Protein AF-A0A830D9C3-F1 (afdb_monomer_lite)

Sequence (233 aa):
MGPVLSQPINLYIIWYGKWETKNQPIIRDFITSLSSPTSSSKHPSVRDWWHTVTLYTDQTNSRITDTINLSNEFNDPTYSQGKSLTRLSMQHVIKNAVTPPNRGALPLDYTNGLYLVLTSRDVMVQDFCGGSVCGFHYFTFPSIVGATVPYAWVGDSGTQCPACARVPVRVGQEPGPQAAAGLRVRPAKRGRGDRRDDQRDRARAGGGGQRPAGERVVRRRGPHGACRNRRSV

Secondary structure (DSSP, 8-state):
------SPEEEEEEEES---TTHHHHHHHHHHHTT--GGGSPSS-HHHHHHHHTT-B-TT-PBPPS-EEEEEEEEETT-TT-SEE-HHHHHHHHHHHHSTTSTTPPP--TTTEEEEEEE-TT-EETTTTSSS--EEEEE--HHHHSS--EEEEEE-HHHH-GGG-PPS--TT-------------PPPP------------------------------------PPPP----

InterPro domains:
  IPR006766 Protein EXORDIUM-like [PF04674] (1-172)
  IPR006766 Protein EXORDIUM-like [PTHR31279] (1-178)

Foldseek 3Di:
DDAALQDAAAEEEEEAADDDPVVVVVVVVLQVQLQDDPVPDDPPGNVVVNVVQQCDGDPVRRGHDSHYHHHFYHYHNVRPLDQEEEPVVVLVSLLQQQDPPPVRRDPPDQPRYEYEYEYDQSHHYPCCQVPLDQKDKDWHDCVRNVHTHIYIYGYDCPPPHPSNPDDDDDPDDDPDDDDPPPPPPPPDDDDDDDDDDDDDDDDDDDDDDDDDDDDDDDDDDDDDDDDDDDDDD

Radius of gyration: 30.28 Å; chains: 1; bounding box: 62×92×53 Å

Organism: NCBI:txid374723

Structure (mmCIF, N/CA/C/O backbone):
data_AF-A0A830D9C3-F1
#
_entry.id   AF-A0A830D9C3-F1
#
loop_
_atom_site.group_PDB
_atom_site.id
_atom_site.type_symbol
_atom_site.label_atom_id
_atom_site.label_alt_id
_atom_site.label_comp_id
_atom_site.label_asym_id
_atom_site.label_entity_id
_atom_site.label_seq_id
_atom_site.pdbx_PDB_ins_code
_atom_site.Cartn_x
_atom_site.Cartn_y
_atom_site.Cartn_z
_atom_site.occupancy
_atom_site.B_iso_or_equiv
_atom_site.auth_seq_id
_atom_site.auth_comp_id
_atom_site.auth_asym_id
_atom_site.auth_atom_id
_atom_site.pdbx_PDB_model_num
ATOM 1 N N . MET A 1 1 ? 7.399 13.036 -17.029 1.00 66.81 1 MET A N 1
ATOM 2 C CA . MET A 1 1 ? 7.140 11.630 -16.659 1.00 66.81 1 MET A CA 1
ATOM 3 C C . MET A 1 1 ? 7.923 11.360 -15.388 1.00 66.81 1 MET A C 1
ATOM 5 O O . MET A 1 1 ? 9.071 11.778 -15.331 1.00 66.81 1 MET A O 1
ATOM 9 N N . GLY A 1 2 ? 7.290 10.802 -14.356 1.00 81.31 2 GLY A N 1
ATOM 10 C CA . GLY A 1 2 ? 7.955 10.505 -13.082 1.00 81.31 2 GLY A CA 1
ATOM 11 C C . GLY A 1 2 ? 8.725 9.178 -13.115 1.00 81.31 2 GLY A C 1
ATOM 12 O O . GLY A 1 2 ? 8.625 8.459 -14.112 1.00 81.31 2 GLY A O 1
ATOM 13 N N . PRO A 1 3 ? 9.476 8.857 -12.048 1.00 87.31 3 PRO A N 1
ATOM 14 C CA . PRO A 1 3 ? 10.114 7.553 -11.891 1.00 87.31 3 PRO A CA 1
ATOM 15 C C . PRO A 1 3 ? 9.071 6.428 -11.835 1.00 87.31 3 PRO A C 1
ATOM 17 O O . PRO A 1 3 ? 7.952 6.630 -11.353 1.00 87.31 3 PRO A O 1
ATOM 20 N N . VAL A 1 4 ? 9.454 5.243 -12.310 1.00 90.88 4 VAL A N 1
ATOM 21 C CA . VAL A 1 4 ? 8.641 4.018 -12.238 1.00 90.88 4 VAL A CA 1
ATOM 22 C C . VAL A 1 4 ? 9.212 3.031 -11.218 1.00 90.88 4 VAL A C 1
ATOM 24 O O . VAL A 1 4 ? 10.374 3.128 -10.828 1.00 90.88 4 VAL A O 1
ATOM 27 N N . LEU A 1 5 ? 8.401 2.060 -10.791 1.00 91.62 5 LEU A N 1
ATOM 28 C CA . LEU A 1 5 ? 8.835 0.976 -9.905 1.00 91.62 5 LEU A CA 1
ATOM 29 C C . LEU A 1 5 ? 9.655 -0.053 -10.703 1.00 91.62 5 LEU A C 1
ATOM 31 O O . LEU A 1 5 ? 9.110 -1.034 -11.204 1.00 91.62 5 LEU A O 1
ATOM 35 N N . SER A 1 6 ? 10.946 0.219 -10.891 1.00 93.62 6 SER A N 1
ATOM 36 C CA . SER A 1 6 ? 11.843 -0.589 -11.732 1.00 93.62 6 SER A CA 1
ATOM 37 C C . SER A 1 6 ? 12.580 -1.705 -10.993 1.00 93.62 6 SER A C 1
ATOM 39 O O . SER A 1 6 ? 13.053 -2.651 -11.620 1.00 93.62 6 SER A O 1
ATOM 41 N N . GLN A 1 7 ? 12.660 -1.620 -9.667 1.00 94.00 7 GLN A N 1
ATOM 42 C CA . GLN A 1 7 ? 13.241 -2.654 -8.811 1.00 94.00 7 GLN A CA 1
ATOM 43 C C . GLN A 1 7 ? 12.172 -3.660 -8.367 1.00 94.00 7 GLN A C 1
ATOM 45 O O . GLN A 1 7 ? 11.000 -3.282 -8.322 1.00 94.00 7 GLN A O 1
ATOM 50 N N . PRO A 1 8 ? 12.544 -4.913 -8.029 1.00 95.69 8 PRO A N 1
ATOM 51 C CA . PRO A 1 8 ? 11.615 -5.881 -7.448 1.00 95.69 8 PRO A CA 1
ATOM 52 C C . PRO A 1 8 ? 10.843 -5.278 -6.271 1.00 95.69 8 PRO A C 1
ATOM 54 O O . PRO A 1 8 ? 11.449 -4.709 -5.365 1.00 95.69 8 PRO A O 1
ATOM 57 N N . ILE A 1 9 ? 9.515 -5.393 -6.289 1.00 95.94 9 ILE A N 1
ATOM 58 C CA . ILE A 1 9 ? 8.635 -4.744 -5.311 1.00 95.94 9 ILE A CA 1
ATOM 59 C C . ILE A 1 9 ? 8.336 -5.706 -4.160 1.00 95.94 9 ILE A C 1
ATOM 61 O O . ILE A 1 9 ? 7.889 -6.828 -4.391 1.00 95.94 9 ILE A O 1
ATOM 65 N N . ASN A 1 10 ? 8.485 -5.230 -2.925 1.00 97.56 10 ASN A N 1
ATOM 66 C CA . ASN A 1 10 ? 7.926 -5.862 -1.731 1.00 97.56 10 ASN A CA 1
ATOM 67 C C . ASN A 1 10 ? 6.559 -5.233 -1.443 1.00 97.56 10 ASN A C 1
ATOM 69 O O . ASN A 1 10 ? 6.465 -4.084 -1.007 1.00 97.56 10 ASN A O 1
ATOM 73 N N . LEU A 1 11 ? 5.484 -5.962 -1.730 1.00 98.06 11 LEU A N 1
ATOM 74 C CA . LEU A 1 11 ? 4.121 -5.487 -1.540 1.00 98.06 11 LEU A CA 1
ATOM 75 C C . LEU A 1 11 ? 3.624 -5.873 -0.147 1.00 98.06 11 LEU A C 1
ATOM 77 O O . LEU A 1 11 ? 3.529 -7.055 0.186 1.00 98.06 11 LEU A O 1
ATOM 81 N N . TYR A 1 12 ? 3.251 -4.867 0.640 1.00 98.44 12 TYR A N 1
ATOM 82 C CA . TYR A 1 12 ? 2.685 -5.031 1.975 1.00 98.44 12 TYR A CA 1
ATOM 83 C C . TYR A 1 12 ? 1.198 -4.681 1.970 1.00 98.44 12 TYR A C 1
ATOM 85 O O . TYR A 1 12 ? 0.820 -3.581 1.562 1.00 98.44 12 TYR A O 1
ATOM 93 N N . ILE A 1 13 ? 0.342 -5.591 2.437 1.00 98.38 13 ILE A N 1
ATOM 94 C CA . ILE A 1 13 ? -1.111 -5.359 2.461 1.00 98.38 13 ILE A CA 1
ATOM 95 C C . ILE A 1 13 ? -1.550 -4.844 3.831 1.00 98.38 13 ILE A C 1
ATOM 97 O O . ILE A 1 13 ? -1.177 -5.392 4.866 1.00 98.38 13 ILE A O 1
ATOM 101 N N . ILE A 1 14 ? -2.401 -3.823 3.840 1.00 98.44 14 ILE A N 1
ATOM 102 C CA . ILE A 1 14 ? -3.066 -3.309 5.036 1.00 98.44 14 ILE A CA 1
ATOM 103 C C . ILE A 1 14 ? -4.574 -3.531 4.888 1.00 98.44 14 ILE A C 1
ATOM 105 O O . ILE A 1 14 ? -5.246 -2.841 4.120 1.00 98.44 14 ILE A O 1
ATOM 109 N N . TRP A 1 15 ? -5.113 -4.485 5.645 1.00 97.94 15 TRP A N 1
ATOM 110 C CA . TRP A 1 15 ? -6.541 -4.790 5.717 1.00 97.94 15 TRP A CA 1
ATOM 111 C C . TRP A 1 15 ? -7.225 -3.865 6.720 1.00 97.94 15 TRP A C 1
ATOM 113 O O . TRP A 1 15 ? -7.168 -4.094 7.929 1.00 97.94 15 TRP A O 1
ATOM 123 N N . TYR A 1 16 ? -7.880 -2.815 6.226 1.00 98.00 16 TYR A N 1
ATOM 124 C CA . TYR A 1 16 ? -8.525 -1.816 7.071 1.00 98.00 16 TYR A CA 1
ATOM 125 C C . TYR A 1 16 ? -10.021 -2.104 7.278 1.00 98.00 16 TYR A C 1
ATOM 127 O O . TYR A 1 16 ? -10.831 -2.072 6.342 1.00 98.00 16 TYR A O 1
ATOM 135 N N . GLY A 1 17 ? -10.393 -2.363 8.529 1.00 97.06 17 GLY A N 1
ATOM 136 C CA . GLY A 1 17 ? -11.736 -2.725 8.969 1.00 97.06 17 GLY A CA 1
ATOM 137 C C . GLY A 1 17 ? -12.029 -4.228 8.915 1.00 97.06 17 GLY A C 1
ATOM 138 O O . GLY A 1 17 ? -11.127 -5.067 8.886 1.00 97.06 17 GLY A O 1
ATOM 139 N N . LYS A 1 18 ? -13.315 -4.590 8.952 1.00 95.12 18 LYS A N 1
ATOM 140 C CA . LYS A 1 18 ? -13.764 -5.984 9.088 1.00 95.12 18 LYS A CA 1
ATOM 141 C C . LYS A 1 18 ? -13.843 -6.683 7.733 1.00 95.12 18 LYS A C 1
ATOM 143 O O . LYS A 1 18 ? -14.866 -6.648 7.051 1.00 95.12 18 LYS A O 1
ATOM 148 N N . TRP A 1 19 ? -12.753 -7.345 7.363 1.00 93.50 19 TRP A N 1
ATOM 149 C CA . TRP A 1 19 ? -12.681 -8.169 6.161 1.00 93.50 19 TRP A CA 1
ATOM 150 C C . TRP A 1 19 ? -13.271 -9.563 6.371 1.00 93.50 19 TRP A C 1
ATOM 152 O O . TRP A 1 19 ? -13.041 -10.211 7.390 1.00 93.50 19 TRP A O 1
ATOM 162 N N . GLU A 1 20 ? -14.009 -10.050 5.372 1.00 89.81 20 GLU A N 1
ATOM 163 C CA . GLU A 1 20 ? -14.411 -11.453 5.331 1.00 89.81 20 GLU A CA 1
ATOM 164 C C . GLU A 1 20 ? -13.212 -12.334 4.990 1.00 89.81 20 GLU A C 1
ATOM 166 O O . GLU A 1 20 ? -12.491 -12.081 4.021 1.00 89.81 20 GLU A O 1
ATOM 171 N N . THR A 1 21 ? -13.055 -13.422 5.739 1.00 88.31 21 THR A N 1
ATOM 172 C CA . THR A 1 21 ? -11.956 -14.382 5.572 1.00 88.31 21 THR A CA 1
ATOM 173 C C . THR A 1 21 ? -11.893 -14.987 4.171 1.00 88.31 21 THR A C 1
ATOM 175 O O . THR A 1 21 ? -10.805 -15.304 3.707 1.00 88.31 21 THR A O 1
ATOM 178 N N . LYS A 1 22 ? -13.023 -15.093 3.459 1.00 91.50 22 LYS A N 1
ATOM 179 C CA . LYS A 1 22 ? -13.083 -15.608 2.078 1.00 91.50 22 LYS A CA 1
ATOM 180 C C . LYS A 1 22 ? -12.522 -14.656 1.013 1.00 91.50 22 LYS A C 1
ATOM 182 O O . LYS A 1 22 ? -12.136 -15.121 -0.052 1.00 91.50 22 LYS A O 1
ATOM 187 N N . ASN A 1 23 ? -12.463 -13.347 1.275 1.00 91.12 23 ASN A N 1
ATOM 188 C CA . ASN A 1 23 ? -12.044 -12.367 0.264 1.00 91.12 23 ASN A CA 1
ATOM 189 C C . ASN A 1 23 ? -10.523 -12.183 0.233 1.00 91.12 23 ASN A C 1
ATOM 191 O O . ASN A 1 23 ? -9.956 -11.956 -0.833 1.00 91.12 23 ASN A O 1
ATOM 195 N N . GLN A 1 24 ? -9.854 -12.296 1.385 1.00 94.12 24 GLN A N 1
ATOM 196 C CA . GLN A 1 24 ? -8.407 -12.082 1.459 1.00 94.12 24 GLN A CA 1
ATOM 197 C C . GLN A 1 24 ? -7.607 -13.080 0.597 1.00 94.12 24 GLN A C 1
ATOM 199 O O . GLN A 1 24 ? -6.740 -12.617 -0.140 1.00 94.12 24 GLN A O 1
ATOM 204 N N . PRO A 1 25 ? -7.888 -14.404 0.599 1.00 95.75 25 PRO A N 1
ATOM 205 C CA . PRO A 1 25 ? -7.185 -15.354 -0.265 1.00 95.75 25 PRO A CA 1
ATOM 206 C C . PRO A 1 25 ? -7.292 -15.009 -1.752 1.00 95.75 25 PRO A C 1
ATOM 208 O O . PRO A 1 25 ? -6.282 -15.021 -2.436 1.00 95.75 25 PRO A O 1
ATOM 211 N N . ILE A 1 26 ? -8.468 -14.585 -2.233 1.00 94.19 26 ILE A N 1
ATOM 212 C CA . ILE A 1 26 ? -8.670 -14.206 -3.644 1.00 94.19 26 ILE A CA 1
ATOM 213 C C . ILE A 1 26 ? -7.740 -13.054 -4.048 1.00 94.19 26 ILE A C 1
ATOM 215 O O . ILE A 1 26 ? -7.175 -13.048 -5.139 1.00 94.19 26 ILE A O 1
ATOM 219 N N . ILE A 1 27 ? -7.578 -12.066 -3.168 1.00 94.31 27 ILE A N 1
ATOM 220 C CA . ILE A 1 27 ? -6.711 -10.911 -3.419 1.00 94.31 27 ILE A CA 1
ATOM 221 C C . ILE A 1 27 ? -5.234 -11.316 -3.353 1.00 94.31 27 ILE A C 1
ATOM 223 O O . ILE A 1 27 ? -4.452 -10.870 -4.191 1.00 94.31 27 ILE A O 1
ATOM 227 N N . ARG A 1 28 ? -4.854 -12.178 -2.400 1.00 95.81 28 ARG A N 1
ATOM 228 C CA . ARG A 1 28 ? -3.493 -12.733 -2.326 1.00 95.81 28 ARG A CA 1
ATOM 229 C C . ARG A 1 28 ? -3.151 -13.502 -3.599 1.00 95.81 28 ARG A C 1
ATOM 231 O O . ARG A 1 28 ? -2.118 -13.222 -4.194 1.00 95.81 28 ARG A O 1
ATOM 238 N N . ASP A 1 29 ? -4.044 -14.380 -4.049 1.00 94.12 29 ASP A N 1
ATOM 239 C CA . ASP A 1 29 ? -3.887 -15.170 -5.274 1.00 94.12 29 ASP A CA 1
ATOM 240 C C . ASP A 1 29 ? -3.774 -14.274 -6.514 1.00 94.12 29 ASP A C 1
ATOM 242 O O . ASP A 1 29 ? -2.942 -14.508 -7.390 1.00 94.12 29 ASP A O 1
ATOM 246 N N . PHE A 1 30 ? -4.567 -13.200 -6.583 1.00 94.31 30 PHE A N 1
ATOM 247 C CA . PHE A 1 30 ? -4.434 -12.216 -7.655 1.00 94.31 30 PHE A CA 1
ATOM 248 C C . PHE A 1 30 ? -3.050 -11.552 -7.645 1.00 94.31 30 PHE A C 1
ATOM 250 O O . PHE A 1 30 ? -2.402 -11.484 -8.689 1.00 94.31 30 PHE A O 1
ATOM 257 N N . ILE A 1 31 ? -2.567 -11.096 -6.486 1.00 95.00 31 ILE A N 1
ATOM 258 C CA . ILE A 1 31 ? -1.263 -10.425 -6.376 1.00 95.00 31 ILE A CA 1
ATOM 259 C C . ILE A 1 31 ? -0.123 -11.383 -6.736 1.00 95.00 31 ILE A C 1
ATOM 261 O O . ILE A 1 31 ? 0.746 -11.023 -7.527 1.00 95.00 31 ILE A O 1
ATOM 265 N N . THR A 1 32 ? -0.137 -12.615 -6.226 1.00 93.94 32 THR A N 1
ATOM 266 C CA . THR A 1 32 ? 0.895 -13.617 -6.544 1.00 93.94 32 THR A CA 1
ATOM 267 C C . THR A 1 32 ? 0.849 -14.052 -8.013 1.00 93.94 32 THR A C 1
ATOM 269 O O . THR A 1 32 ? 1.883 -14.388 -8.598 1.00 93.94 32 THR A O 1
ATOM 272 N N . SER A 1 33 ? -0.317 -13.967 -8.665 1.00 93.31 33 SER A N 1
ATOM 273 C CA . SER A 1 33 ? -0.447 -14.244 -10.100 1.00 93.31 33 SER A CA 1
ATOM 274 C C . SER A 1 33 ? 0.260 -13.224 -11.009 1.00 93.31 33 SER A C 1
ATOM 276 O O . SER A 1 33 ? 0.574 -13.562 -12.150 1.00 93.31 33 SER A O 1
ATOM 278 N N . LEU A 1 34 ? 0.597 -12.021 -10.518 1.00 92.69 34 LEU A N 1
ATOM 279 C CA . LEU A 1 34 ? 1.342 -11.001 -11.283 1.00 92.69 34 LEU A CA 1
ATOM 280 C C . LEU A 1 34 ? 2.788 -11.431 -11.593 1.00 92.69 34 LEU A C 1
ATOM 282 O O . LEU A 1 34 ? 3.350 -11.048 -12.624 1.00 92.69 34 LEU A O 1
ATOM 286 N N . SER A 1 35 ? 3.378 -12.265 -10.733 1.00 92.19 35 SER A N 1
ATOM 287 C CA . SER A 1 35 ? 4.763 -12.752 -10.854 1.00 92.19 35 SER A CA 1
ATOM 288 C C . SER A 1 35 ? 4.868 -14.270 -10.973 1.00 92.19 35 SER A C 1
ATOM 290 O O . SER A 1 35 ? 5.945 -14.839 -10.820 1.00 92.19 35 SER A O 1
ATOM 292 N N . SER A 1 36 ? 3.755 -14.935 -11.284 1.00 86.50 36 SER A N 1
ATOM 293 C CA . SER A 1 36 ? 3.753 -16.374 -11.540 1.00 86.50 36 SER A CA 1
ATOM 294 C C . SER A 1 36 ? 4.573 -16.733 -12.790 1.00 86.50 36 SER A C 1
ATOM 296 O O . SER A 1 36 ? 4.590 -15.956 -13.752 1.00 86.50 36 SER A O 1
ATOM 298 N N . PRO A 1 37 ? 5.234 -17.909 -12.815 1.00 82.12 37 PRO A N 1
ATOM 299 C CA . PRO A 1 37 ? 5.936 -18.388 -14.000 1.00 82.12 37 PRO A CA 1
ATOM 300 C C . PRO A 1 37 ? 5.012 -18.443 -15.221 1.00 82.12 37 PRO A C 1
ATOM 302 O O . PRO A 1 37 ? 3.869 -18.882 -15.137 1.00 82.12 37 PRO A O 1
ATOM 305 N N . THR A 1 38 ? 5.510 -18.048 -16.390 1.00 72.44 38 THR A N 1
ATOM 306 C CA . THR A 1 38 ? 4.717 -18.080 -17.632 1.00 72.44 38 THR A CA 1
ATOM 307 C C . THR A 1 38 ? 4.284 -19.497 -18.016 1.00 72.44 38 THR A C 1
ATOM 309 O O . THR A 1 38 ? 3.217 -19.679 -18.588 1.00 72.44 38 THR A O 1
ATOM 312 N N . SER A 1 39 ? 5.056 -20.518 -17.635 1.00 72.31 39 SER A N 1
ATOM 313 C CA . SER A 1 39 ? 4.744 -21.929 -17.891 1.00 72.31 39 SER A CA 1
ATOM 314 C C . SER A 1 39 ? 3.595 -22.495 -17.048 1.00 72.31 39 SER A C 1
ATOM 316 O O . SER A 1 39 ? 3.098 -23.574 -17.366 1.00 72.31 39 SER A O 1
ATOM 318 N N . SER A 1 40 ? 3.167 -21.812 -15.979 1.00 71.25 40 SER A N 1
ATOM 319 C CA . SER A 1 40 ? 2.166 -22.336 -15.038 1.00 71.25 40 SER A CA 1
ATOM 320 C C . SER A 1 40 ? 0.733 -21.872 -15.315 1.00 71.25 40 SER A C 1
ATOM 322 O O . SER A 1 40 ? -0.183 -22.281 -14.601 1.00 71.25 40 SER A O 1
ATOM 324 N N . SER A 1 41 ? 0.502 -21.047 -16.344 1.00 72.19 41 SER A N 1
ATOM 325 C CA . SER A 1 41 ? -0.812 -20.450 -16.606 1.00 72.19 41 SER A CA 1
ATOM 326 C C . SER A 1 41 ? -1.242 -20.567 -18.068 1.00 72.19 41 SER A C 1
ATOM 328 O O . SER A 1 41 ? -0.443 -20.481 -18.994 1.00 72.19 41 SER A O 1
ATOM 330 N N . LYS A 1 42 ? -2.542 -20.804 -18.282 1.00 80.75 42 LYS A N 1
ATOM 331 C CA . LYS A 1 42 ? -3.140 -20.758 -19.620 1.00 80.75 42 LYS A CA 1
ATOM 332 C C . LYS A 1 42 ? -3.281 -19.301 -20.041 1.00 80.75 42 LYS A C 1
ATOM 334 O O . LYS A 1 42 ? -3.733 -18.476 -19.250 1.00 80.75 42 LYS A O 1
ATOM 339 N N . HIS A 1 43 ? -2.942 -19.011 -21.290 1.00 81.44 43 HIS A N 1
ATOM 340 C CA . HIS A 1 43 ? -3.064 -17.668 -21.836 1.00 81.44 43 HIS A CA 1
ATOM 341 C C . HIS A 1 43 ? -4.507 -17.362 -22.269 1.00 81.44 43 HIS A C 1
ATOM 343 O O . HIS A 1 43 ? -5.176 -18.243 -22.821 1.00 81.44 43 HIS A O 1
ATOM 349 N N . PRO A 1 44 ? -4.974 -16.114 -22.089 1.00 86.44 44 PRO A N 1
ATOM 350 C CA . PRO A 1 44 ? -4.295 -15.006 -21.409 1.00 86.44 44 PRO A CA 1
ATOM 351 C C . PRO A 1 44 ? -4.453 -15.057 -19.878 1.00 86.44 44 PRO A C 1
ATOM 353 O O . PRO A 1 44 ? -5.483 -15.484 -19.357 1.00 86.44 44 PRO A O 1
ATOM 356 N N . SER A 1 45 ? -3.439 -14.570 -19.168 1.00 89.81 45 SER A N 1
ATOM 357 C CA . SER A 1 45 ? -3.324 -14.585 -17.707 1.00 89.81 45 SER A CA 1
ATOM 358 C C . SER A 1 45 ? -3.074 -13.188 -17.120 1.00 89.81 45 SER A C 1
ATOM 360 O O . SER A 1 45 ? -2.715 -12.240 -17.822 1.00 89.81 45 SER A O 1
ATOM 362 N N . VAL A 1 46 ? -3.225 -13.058 -15.796 1.00 91.69 46 VAL A N 1
ATOM 363 C CA . VAL A 1 46 ? -2.857 -11.836 -15.053 1.00 91.69 46 VAL A CA 1
ATOM 364 C C . VAL A 1 46 ? -1.366 -11.517 -15.221 1.00 91.69 46 VAL A C 1
ATOM 366 O O . VAL A 1 46 ? -1.001 -10.349 -15.346 1.00 91.69 46 VAL A O 1
ATOM 369 N N . ARG A 1 47 ? -0.519 -12.550 -15.315 1.00 91.06 47 ARG A N 1
ATOM 370 C CA . ARG A 1 47 ? 0.906 -12.414 -15.629 1.00 91.06 47 ARG A CA 1
ATOM 371 C C . ARG A 1 47 ? 1.132 -11.793 -17.007 1.00 91.06 47 ARG A C 1
ATOM 373 O O . ARG A 1 47 ? 1.957 -10.894 -17.116 1.00 91.06 47 ARG A O 1
ATOM 380 N N . ASP A 1 48 ? 0.406 -12.224 -18.039 1.00 90.38 48 ASP A N 1
ATOM 381 C CA . ASP A 1 48 ? 0.540 -11.656 -19.395 1.00 90.38 48 ASP A CA 1
ATOM 382 C C . ASP A 1 48 ? 0.120 -10.188 -19.435 1.00 90.38 48 ASP A C 1
ATOM 384 O O . ASP A 1 48 ? 0.761 -9.345 -20.072 1.00 90.38 48 ASP A O 1
ATOM 388 N N . TRP A 1 49 ? -0.954 -9.869 -18.711 1.00 91.62 49 TRP A N 1
ATOM 389 C CA . TRP A 1 49 ? -1.380 -8.491 -18.540 1.00 91.62 49 TRP A CA 1
ATOM 390 C C . TRP A 1 49 ? -0.300 -7.663 -17.829 1.00 91.62 49 TRP A C 1
ATOM 392 O O . TRP A 1 49 ? 0.076 -6.606 -18.337 1.00 91.62 49 TRP A O 1
ATOM 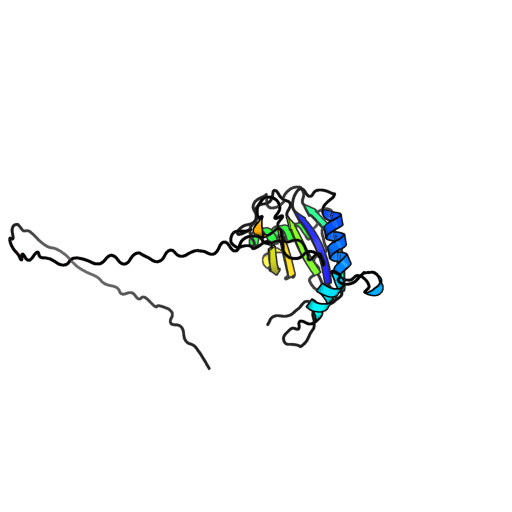402 N N . TRP A 1 50 ? 0.271 -8.156 -16.723 1.00 93.12 50 TRP A N 1
ATOM 403 C CA . TRP A 1 50 ? 1.358 -7.465 -16.021 1.00 93.12 50 TRP A CA 1
ATOM 404 C C . TRP A 1 50 ? 2.614 -7.324 -16.885 1.00 93.12 50 TRP A C 1
ATOM 406 O O . TRP A 1 50 ? 3.219 -6.259 -16.918 1.00 93.12 50 TRP A O 1
ATOM 416 N N . HIS A 1 51 ? 2.965 -8.340 -17.675 1.00 91.69 51 HIS A N 1
ATOM 417 C CA . HIS A 1 51 ? 4.066 -8.266 -18.637 1.00 91.69 51 HIS A CA 1
ATOM 418 C C . HIS A 1 51 ? 3.842 -7.163 -19.683 1.00 91.69 51 HIS A C 1
ATOM 420 O O . HIS A 1 51 ? 4.785 -6.533 -20.147 1.00 91.69 51 HIS A O 1
ATOM 426 N N . THR A 1 52 ? 2.596 -6.869 -20.054 1.00 92.56 52 THR A N 1
ATOM 427 C CA . THR A 1 52 ? 2.314 -5.712 -20.918 1.00 92.56 52 THR A CA 1
ATOM 428 C C . THR A 1 52 ? 2.628 -4.395 -20.198 1.00 92.56 52 THR A C 1
ATOM 430 O O . THR A 1 52 ? 3.142 -3.462 -20.812 1.00 92.56 52 THR A O 1
ATOM 433 N N . VAL A 1 53 ? 2.387 -4.321 -18.885 1.00 92.81 53 VAL A N 1
ATOM 434 C CA . VAL A 1 53 ? 2.724 -3.151 -18.056 1.00 92.81 53 VAL A CA 1
ATOM 435 C C . VAL A 1 53 ? 4.244 -2.934 -17.971 1.00 92.81 53 VAL A C 1
ATOM 437 O O . VAL A 1 53 ? 4.695 -1.791 -17.953 1.00 92.81 53 VAL A O 1
ATOM 440 N N . THR A 1 54 ? 5.068 -3.984 -18.023 1.00 93.31 54 THR A N 1
ATOM 441 C CA . THR A 1 54 ? 6.542 -3.842 -17.995 1.00 93.31 54 THR A CA 1
ATOM 442 C C . THR A 1 54 ? 7.132 -3.203 -19.257 1.00 93.31 54 THR A C 1
ATOM 444 O O . THR A 1 54 ? 8.307 -2.832 -19.288 1.00 93.31 54 THR A O 1
ATOM 447 N N . LEU A 1 55 ? 6.318 -3.006 -20.300 1.00 93.69 55 LEU A N 1
ATOM 448 C CA . LEU A 1 55 ? 6.714 -2.273 -21.502 1.00 93.69 55 LEU A CA 1
ATOM 449 C C . LEU A 1 55 ? 6.783 -0.753 -21.279 1.00 93.69 55 LEU A C 1
ATOM 451 O O . LEU A 1 55 ? 7.426 -0.065 -22.071 1.00 93.69 55 LEU A O 1
ATOM 455 N N . TYR A 1 56 ? 6.157 -0.226 -20.220 1.00 93.12 56 TYR A N 1
ATOM 456 C CA . TYR A 1 56 ? 6.240 1.194 -19.878 1.00 93.12 56 TYR A CA 1
ATOM 457 C C . TYR A 1 56 ? 7.575 1.537 -19.210 1.00 93.12 56 TYR A C 1
ATOM 459 O O . TYR A 1 56 ? 8.083 0.788 -18.371 1.00 93.12 56 TYR A O 1
ATOM 467 N N . THR A 1 57 ? 8.113 2.710 -19.553 1.00 94.69 57 THR A N 1
ATOM 468 C CA . THR A 1 57 ? 9.381 3.221 -19.027 1.00 94.69 57 THR A CA 1
ATOM 469 C C . THR A 1 57 ? 9.251 4.619 -18.437 1.00 94.69 57 THR A C 1
ATOM 471 O O . THR A 1 57 ? 8.364 5.393 -18.804 1.00 94.69 57 THR A O 1
ATOM 474 N N . ASP A 1 58 ? 10.180 4.967 -17.549 1.00 92.00 58 ASP A N 1
ATOM 475 C CA . ASP A 1 58 ? 10.408 6.356 -17.152 1.00 92.00 58 ASP A CA 1
ATOM 476 C C . ASP A 1 58 ? 11.311 7.111 -18.152 1.00 92.00 58 ASP A C 1
ATOM 478 O O . ASP A 1 58 ? 11.641 6.624 -19.236 1.00 92.00 58 ASP A O 1
ATOM 482 N N . GLN A 1 59 ? 11.716 8.332 -17.784 1.00 93.50 59 GLN A N 1
ATOM 483 C CA . GLN A 1 59 ? 12.593 9.188 -18.596 1.00 93.50 59 GLN A CA 1
ATOM 484 C C . GLN A 1 59 ? 14.033 8.668 -18.712 1.00 93.50 59 GLN A C 1
ATOM 486 O O . GLN A 1 59 ? 14.777 9.137 -19.568 1.00 93.50 59 GLN A O 1
ATOM 491 N N . THR A 1 60 ? 14.426 7.718 -17.862 1.00 93.62 60 THR A N 1
ATOM 492 C CA . THR A 1 60 ? 15.745 7.071 -17.875 1.00 93.62 60 THR A CA 1
ATOM 493 C C . THR A 1 60 ? 15.750 5.776 -18.690 1.00 93.62 60 THR A C 1
ATOM 495 O O . THR A 1 60 ? 16.773 5.103 -18.756 1.00 93.62 60 THR A O 1
ATOM 498 N N . ASN A 1 61 ? 14.624 5.430 -19.331 1.00 92.75 61 ASN A N 1
ATOM 499 C CA . ASN A 1 61 ? 14.368 4.137 -19.975 1.00 92.75 61 ASN A CA 1
ATOM 500 C C . ASN A 1 61 ? 14.354 2.941 -19.005 1.00 92.75 61 ASN A C 1
ATOM 502 O O . ASN A 1 61 ? 14.415 1.790 -19.447 1.00 92.75 61 ASN A O 1
ATOM 506 N N . SER A 1 62 ? 14.218 3.186 -17.699 1.00 94.31 62 SER A N 1
ATOM 507 C CA . SER A 1 62 ? 13.987 2.116 -16.729 1.00 94.31 62 SER A CA 1
ATOM 508 C C . SER A 1 62 ? 12.562 1.595 -16.891 1.00 94.31 62 SER A C 1
ATOM 510 O O . SER A 1 62 ? 11.614 2.380 -16.934 1.00 94.31 62 SER A O 1
ATOM 512 N N . ARG A 1 63 ? 12.412 0.274 -17.010 1.00 94.50 63 ARG A N 1
ATOM 513 C CA . ARG A 1 63 ? 11.118 -0.411 -17.169 1.00 94.50 63 ARG A CA 1
ATOM 514 C C . ARG A 1 63 ? 10.478 -0.694 -15.818 1.00 94.50 63 ARG A C 1
ATOM 516 O O . ARG A 1 63 ? 11.191 -0.843 -14.829 1.00 94.50 63 ARG A O 1
ATOM 523 N N . ILE A 1 64 ? 9.152 -0.813 -15.789 1.00 94.62 64 ILE A N 1
ATOM 524 C CA . ILE A 1 64 ? 8.441 -1.352 -14.620 1.00 94.62 64 ILE A CA 1
ATOM 525 C C . ILE A 1 64 ? 8.889 -2.801 -14.384 1.00 94.62 64 ILE A C 1
ATOM 527 O O . ILE A 1 64 ? 9.021 -3.572 -15.337 1.00 94.62 64 ILE A O 1
ATOM 531 N N . THR A 1 65 ? 9.119 -3.169 -13.123 1.00 94.94 65 THR A N 1
ATOM 532 C CA . THR A 1 65 ? 9.505 -4.532 -12.752 1.00 94.94 65 THR A CA 1
ATOM 533 C C . THR A 1 65 ? 8.399 -5.540 -13.059 1.00 94.94 65 THR A C 1
ATOM 535 O O . THR A 1 65 ? 7.202 -5.275 -12.924 1.00 94.94 65 THR A O 1
ATOM 538 N N . ASP A 1 66 ? 8.803 -6.747 -13.422 1.00 92.94 66 ASP A N 1
ATOM 539 C CA . ASP A 1 66 ? 7.913 -7.894 -13.539 1.00 92.94 66 ASP A CA 1
ATOM 540 C C . ASP A 1 66 ? 7.800 -8.681 -12.216 1.00 92.94 66 ASP A C 1
ATOM 542 O O . ASP A 1 66 ? 7.050 -9.656 -12.135 1.00 92.94 66 ASP A O 1
ATOM 546 N N . THR A 1 67 ? 8.535 -8.276 -11.180 1.00 94.44 67 THR A N 1
ATOM 547 C CA . THR A 1 67 ? 8.675 -9.021 -9.929 1.00 94.44 67 THR A CA 1
ATOM 548 C C . THR A 1 67 ? 8.000 -8.277 -8.780 1.00 94.44 67 THR A C 1
ATOM 550 O O . THR A 1 67 ? 8.459 -7.225 -8.335 1.00 94.44 67 THR A O 1
ATOM 553 N N . ILE A 1 68 ? 6.905 -8.852 -8.288 1.00 95.62 68 ILE A N 1
ATOM 554 C CA . ILE A 1 68 ? 6.131 -8.402 -7.136 1.00 95.62 68 ILE A CA 1
ATOM 555 C C . ILE A 1 68 ? 6.106 -9.546 -6.128 1.00 95.62 68 ILE A C 1
ATOM 557 O O . ILE A 1 68 ? 5.513 -10.599 -6.365 1.00 95.62 68 ILE A O 1
ATOM 561 N N . ASN A 1 69 ? 6.719 -9.309 -4.977 1.00 96.06 69 ASN A N 1
ATOM 562 C CA . ASN A 1 69 ? 6.712 -10.224 -3.852 1.00 96.06 69 ASN A CA 1
ATOM 563 C C . ASN A 1 69 ? 5.619 -9.789 -2.882 1.00 96.06 69 ASN A C 1
ATOM 565 O O . ASN A 1 69 ? 5.669 -8.684 -2.345 1.00 96.06 69 ASN A O 1
ATOM 569 N N . LEU A 1 70 ? 4.641 -10.656 -2.630 1.00 96.75 70 LEU A N 1
ATOM 570 C CA . LEU A 1 70 ? 3.726 -10.451 -1.514 1.00 96.75 70 LEU A CA 1
ATOM 571 C C . LEU A 1 70 ? 4.494 -10.715 -0.210 1.00 96.75 70 LEU A C 1
ATOM 573 O O . LEU A 1 70 ? 4.870 -11.852 0.065 1.00 96.75 70 LEU A O 1
ATOM 577 N N . SER A 1 71 ? 4.764 -9.653 0.549 1.00 96.19 71 SER A N 1
ATOM 578 C CA . SER A 1 71 ? 5.536 -9.698 1.792 1.00 96.19 71 SER A CA 1
ATOM 579 C C . SER A 1 71 ? 4.607 -9.896 2.999 1.00 96.19 71 SER A C 1
ATOM 581 O O . SER A 1 71 ? 3.873 -10.879 3.069 1.00 96.19 71 SER A O 1
ATOM 583 N N . ASN A 1 72 ? 4.635 -8.989 3.978 1.00 95.94 72 ASN A N 1
ATOM 584 C CA . ASN A 1 72 ? 3.827 -9.081 5.192 1.00 95.94 72 ASN A CA 1
ATOM 585 C C . ASN A 1 72 ? 2.492 -8.340 5.059 1.00 95.94 72 ASN A C 1
ATOM 587 O O . ASN A 1 72 ? 2.318 -7.447 4.229 1.00 95.94 72 ASN A O 1
ATOM 591 N N . GLU A 1 73 ? 1.559 -8.686 5.941 1.00 96.88 73 GLU A N 1
ATOM 592 C CA . GLU A 1 73 ? 0.224 -8.100 5.975 1.00 96.88 73 GLU A CA 1
ATOM 593 C C . GLU A 1 73 ? -0.127 -7.611 7.381 1.00 96.88 73 GLU A C 1
ATOM 595 O O . GLU A 1 73 ? 0.222 -8.244 8.379 1.00 96.88 73 GLU A O 1
ATOM 600 N N . PHE A 1 74 ? -0.865 -6.506 7.455 1.00 97.81 74 PHE A N 1
ATOM 601 C CA . PHE A 1 74 ? -1.364 -5.917 8.693 1.00 97.81 74 PHE A CA 1
ATOM 602 C C . PHE A 1 74 ? -2.889 -5.905 8.697 1.00 97.81 74 PHE A C 1
ATOM 604 O O . PHE A 1 74 ? -3.514 -5.572 7.692 1.00 97.81 74 PHE A O 1
ATOM 611 N N . ASN A 1 75 ? -3.498 -6.248 9.832 1.00 97.19 75 ASN A N 1
ATOM 612 C CA . ASN A 1 75 ? -4.949 -6.226 9.997 1.00 97.19 75 ASN A CA 1
ATOM 613 C C . ASN A 1 75 ? -5.336 -5.153 11.017 1.00 97.19 75 ASN A C 1
ATOM 615 O O . ASN A 1 75 ? -4.871 -5.182 12.154 1.00 97.19 75 ASN A O 1
ATOM 619 N N . ASP A 1 76 ? -6.243 -4.263 10.624 1.00 97.19 76 ASP A N 1
ATOM 620 C CA . ASP A 1 76 ? -6.783 -3.186 11.455 1.00 97.19 76 ASP A CA 1
ATOM 621 C C . ASP A 1 76 ? -8.314 -3.319 11.583 1.00 97.19 76 ASP A C 1
ATOM 623 O O . ASP A 1 76 ? -9.073 -2.534 11.007 1.00 97.19 76 ASP A O 1
ATOM 627 N N . PRO A 1 77 ? -8.816 -4.347 12.296 1.00 96.19 77 PRO A N 1
ATOM 628 C CA . PRO A 1 77 ? -10.253 -4.592 12.424 1.00 96.19 77 PRO A CA 1
ATOM 629 C C . PRO A 1 77 ? -10.953 -3.598 13.365 1.00 96.19 77 PRO A C 1
ATOM 631 O O . PRO A 1 77 ? -12.184 -3.592 13.446 1.00 96.19 77 PRO A O 1
ATOM 634 N N . THR A 1 78 ? -10.184 -2.795 14.106 1.00 96.19 78 THR A N 1
ATOM 635 C CA . THR A 1 78 ? -10.675 -1.821 15.088 1.00 96.19 78 THR A CA 1
ATOM 636 C C . THR A 1 78 ? -10.898 -0.436 14.490 1.00 96.19 78 THR A C 1
ATOM 638 O O . THR A 1 78 ? -11.434 0.422 15.188 1.00 96.19 78 THR A O 1
ATOM 641 N N . TYR A 1 79 ? -10.575 -0.236 13.206 1.00 97.38 79 TYR A N 1
ATOM 642 C CA . TYR A 1 79 ? -10.715 1.039 12.503 1.00 97.38 79 TYR A CA 1
ATOM 643 C C . TYR A 1 79 ? -9.908 2.148 13.193 1.00 97.38 79 TYR A C 1
ATOM 645 O O . TYR A 1 79 ? -10.484 3.126 13.671 1.00 97.38 79 TYR A O 1
ATOM 653 N N . SER A 1 80 ? -8.579 2.013 13.254 1.00 96.44 80 SER A N 1
ATOM 654 C CA . SER A 1 80 ? -7.697 2.955 13.974 1.00 96.44 80 SER A CA 1
ATOM 655 C C . SER A 1 80 ? -7.877 4.443 13.627 1.00 96.44 80 SER A C 1
ATOM 657 O O . SER A 1 80 ? -7.518 5.301 14.429 1.00 96.44 80 SER A O 1
ATOM 659 N N . GLN A 1 81 ? -8.431 4.765 12.455 1.00 97.88 81 GLN A N 1
ATOM 660 C CA . GLN A 1 81 ? -8.730 6.120 11.974 1.00 97.88 81 GLN A CA 1
ATOM 661 C C . GLN A 1 81 ? -10.240 6.361 11.755 1.00 97.88 81 GLN A C 1
ATOM 663 O O . GLN A 1 81 ? -10.637 7.286 11.049 1.00 97.88 81 GLN A O 1
ATOM 668 N N . GLY A 1 82 ? -11.100 5.523 12.339 1.00 98.00 82 GLY A N 1
ATOM 669 C CA . GLY A 1 82 ? -12.551 5.555 12.159 1.00 98.00 82 GLY A CA 1
ATOM 670 C C . GLY A 1 82 ? -13.025 5.005 10.807 1.00 98.00 82 GLY A C 1
ATOM 671 O O . GLY A 1 82 ? -12.248 4.529 9.980 1.00 98.00 82 GLY A O 1
ATOM 672 N N . LYS A 1 83 ? -14.340 5.049 10.573 1.00 96.31 83 LYS A N 1
ATOM 673 C CA . LYS A 1 83 ? -14.966 4.510 9.348 1.00 96.31 83 LYS A CA 1
ATOM 674 C C . LYS A 1 83 ? -15.086 5.514 8.203 1.00 96.31 83 LYS A C 1
ATOM 676 O O . LYS A 1 83 ? -15.551 5.140 7.136 1.00 96.31 83 LYS A O 1
ATOM 681 N N . SER A 1 84 ? -14.698 6.768 8.414 1.00 95.75 84 SER A N 1
ATOM 682 C CA . SER A 1 84 ? -14.708 7.809 7.387 1.00 95.75 84 SER A CA 1
ATOM 683 C C . SER A 1 84 ? -13.285 8.299 7.176 1.00 95.75 84 SER A C 1
ATOM 685 O O . SER A 1 84 ? -12.738 8.989 8.033 1.00 95.75 84 SER A O 1
ATOM 687 N N . LEU A 1 85 ? -12.682 7.933 6.050 1.00 96.62 85 LEU A N 1
ATOM 688 C CA . LEU A 1 85 ? -11.303 8.274 5.731 1.00 96.62 85 LEU A CA 1
ATOM 689 C C . LEU A 1 85 ? -11.212 9.393 4.696 1.00 96.62 85 LEU A C 1
ATOM 691 O O . LEU A 1 85 ? -12.058 9.549 3.820 1.00 96.62 85 LEU A O 1
ATOM 695 N N . THR A 1 86 ? -10.118 10.135 4.762 1.00 95.50 86 THR A N 1
ATOM 696 C CA . THR A 1 86 ? -9.660 11.071 3.737 1.00 95.50 86 THR A CA 1
ATOM 697 C C . THR A 1 86 ? -8.310 10.594 3.204 1.00 95.50 86 THR A C 1
ATOM 699 O O . THR A 1 86 ? -7.678 9.700 3.771 1.00 95.50 86 THR A O 1
ATOM 702 N N . ARG A 1 87 ? -7.797 11.227 2.143 1.00 93.94 87 ARG A N 1
ATOM 703 C CA . ARG A 1 87 ? -6.422 10.965 1.672 1.00 93.94 87 ARG A CA 1
ATOM 704 C C . ARG A 1 87 ? -5.369 11.207 2.759 1.00 93.94 87 ARG A C 1
ATOM 706 O O . ARG A 1 87 ? -4.337 10.544 2.767 1.00 93.94 87 ARG A O 1
ATOM 713 N N . LEU A 1 88 ? -5.626 12.141 3.678 1.00 96.06 88 LEU A N 1
ATOM 714 C CA . LEU A 1 88 ? -4.728 12.414 4.795 1.00 96.06 88 LEU A CA 1
ATOM 715 C C . LEU A 1 88 ? -4.810 11.315 5.860 1.00 96.06 88 LEU A C 1
ATOM 717 O O . LEU A 1 88 ? -3.774 10.797 6.269 1.00 96.06 88 LEU A O 1
ATOM 721 N N . SER A 1 89 ? -6.016 10.911 6.279 1.00 97.62 89 SER A N 1
ATOM 722 C CA . SER A 1 89 ? -6.149 9.841 7.278 1.00 97.62 89 SER A CA 1
ATOM 723 C C . SER A 1 89 ? -5.671 8.486 6.747 1.00 97.62 89 SER A C 1
ATOM 725 O O . SER A 1 89 ? -5.199 7.670 7.531 1.00 97.62 89 SER A O 1
ATOM 727 N N . MET A 1 90 ? -5.675 8.272 5.425 1.00 97.44 90 MET A N 1
ATOM 728 C CA . MET A 1 90 ? -5.054 7.104 4.790 1.00 97.44 90 MET A CA 1
ATOM 729 C C . MET A 1 90 ? -3.562 6.976 5.134 1.00 97.44 90 MET A C 1
ATOM 731 O O . MET A 1 90 ? -3.073 5.884 5.412 1.00 97.44 90 MET A O 1
ATOM 735 N N . GLN A 1 91 ? -2.834 8.095 5.191 1.00 97.94 91 GLN A N 1
ATOM 736 C CA . GLN A 1 91 ? -1.425 8.078 5.593 1.00 97.94 91 GLN A CA 1
ATOM 737 C C . GLN A 1 91 ? -1.261 7.736 7.078 1.00 97.94 91 GLN A C 1
ATOM 739 O O . GLN A 1 91 ? -0.289 7.085 7.450 1.00 97.94 91 GLN A O 1
ATOM 744 N N . HIS A 1 92 ? -2.223 8.108 7.930 1.00 98.19 92 HIS A N 1
ATOM 745 C CA . HIS A 1 92 ? -2.237 7.677 9.329 1.00 98.19 92 HIS A CA 1
ATOM 746 C C . HIS A 1 92 ? -2.569 6.188 9.490 1.00 98.19 92 HIS A C 1
ATOM 748 O O . HIS A 1 92 ? -2.019 5.558 10.388 1.00 98.19 92 HIS A O 1
ATOM 754 N N . VAL A 1 93 ? -3.386 5.600 8.606 1.00 98.38 93 VAL A N 1
ATOM 755 C CA . VAL A 1 93 ? -3.587 4.138 8.557 1.00 98.38 93 VAL A CA 1
ATOM 756 C C . VAL A 1 93 ? -2.262 3.431 8.263 1.00 98.38 93 VAL A C 1
ATOM 758 O O . VAL A 1 93 ? -1.893 2.496 8.971 1.00 98.38 93 VAL A O 1
ATOM 761 N N . ILE A 1 94 ? -1.502 3.917 7.276 1.00 98.25 94 ILE A N 1
ATOM 762 C CA . ILE A 1 94 ? -0.172 3.375 6.959 1.00 98.25 94 ILE A CA 1
ATOM 763 C C . ILE A 1 94 ? 0.779 3.564 8.141 1.00 98.25 94 ILE A C 1
ATOM 765 O O . ILE A 1 94 ? 1.432 2.608 8.547 1.00 98.25 94 ILE A O 1
ATOM 769 N N . LYS A 1 95 ? 0.807 4.761 8.748 1.00 97.88 95 LYS A N 1
ATOM 770 C CA . LYS A 1 95 ? 1.597 5.033 9.957 1.00 97.88 95 LYS A CA 1
ATOM 771 C C . LYS A 1 95 ? 1.294 4.019 11.059 1.00 97.88 95 LYS A C 1
ATOM 773 O O . LYS A 1 95 ? 2.222 3.450 11.623 1.00 97.88 95 LYS A O 1
ATOM 778 N N . ASN A 1 96 ? 0.016 3.776 11.348 1.00 97.69 96 ASN A N 1
ATOM 779 C CA . ASN A 1 96 ? -0.402 2.792 12.340 1.00 97.69 96 ASN A CA 1
ATOM 780 C C . ASN A 1 96 ? 0.124 1.390 11.988 1.00 97.69 96 ASN A C 1
ATOM 782 O O . ASN A 1 96 ? 0.688 0.715 12.843 1.00 97.69 96 ASN A O 1
ATOM 786 N N . ALA A 1 97 ? 0.024 0.983 10.722 1.00 97.88 97 ALA A N 1
ATOM 787 C CA . ALA A 1 97 ? 0.479 -0.330 10.278 1.00 97.88 97 ALA A CA 1
ATOM 788 C C . ALA A 1 97 ? 2.001 -0.542 10.383 1.00 97.88 97 ALA A C 1
ATOM 790 O O . ALA A 1 97 ? 2.428 -1.681 10.539 1.00 97.88 97 ALA A O 1
ATOM 791 N N . VAL A 1 98 ? 2.815 0.518 10.315 1.00 97.19 98 VAL A N 1
ATOM 792 C CA . VAL A 1 98 ? 4.292 0.427 10.367 1.00 97.19 98 VAL A CA 1
ATOM 793 C C . VAL A 1 98 ? 4.903 0.819 11.718 1.00 97.19 98 VAL A C 1
ATOM 795 O O . VAL A 1 98 ? 6.117 0.747 11.880 1.00 97.19 98 VAL A O 1
ATOM 798 N N . THR A 1 99 ? 4.100 1.268 12.692 1.00 94.62 99 THR A N 1
ATOM 799 C CA . THR A 1 99 ? 4.604 1.770 13.985 1.00 94.62 99 THR A CA 1
ATOM 800 C C . THR A 1 99 ? 4.540 0.686 15.072 1.00 94.62 99 THR A C 1
ATOM 802 O O . THR A 1 99 ? 3.445 0.260 15.447 1.00 94.62 99 THR A O 1
ATOM 805 N N . PRO A 1 100 ? 5.678 0.251 15.647 1.00 89.50 100 PRO A N 1
ATOM 806 C CA . PRO A 1 100 ? 5.691 -0.566 16.861 1.00 89.50 100 PRO A CA 1
ATOM 807 C C . PRO A 1 100 ? 5.087 0.194 18.061 1.00 89.50 100 PRO A C 1
ATOM 809 O O . PRO A 1 100 ? 5.211 1.417 18.119 1.00 89.50 100 PRO A O 1
ATOM 812 N N . PRO A 1 101 ? 4.465 -0.481 19.050 1.00 86.75 101 PRO A N 1
ATOM 813 C CA . PRO A 1 101 ? 4.449 -1.926 19.290 1.00 86.75 101 PRO A CA 1
ATOM 814 C C . PRO A 1 101 ? 3.228 -2.643 18.689 1.00 86.75 101 PRO A C 1
ATOM 816 O O . PRO A 1 101 ? 2.834 -3.699 19.187 1.00 86.75 101 PRO A O 1
ATOM 819 N N . ASN A 1 102 ? 2.596 -2.085 17.651 1.00 87.06 102 ASN A N 1
ATOM 820 C CA . ASN A 1 102 ? 1.423 -2.712 17.051 1.00 87.06 102 ASN A CA 1
ATOM 821 C C . ASN A 1 102 ? 1.735 -4.152 16.632 1.00 87.06 102 ASN A C 1
ATOM 823 O O . ASN A 1 102 ? 2.725 -4.434 15.953 1.00 87.06 102 ASN A O 1
ATOM 827 N N . ARG A 1 103 ? 0.895 -5.092 17.075 1.00 86.44 103 ARG A N 1
ATOM 828 C CA . ARG A 1 103 ? 1.097 -6.512 16.790 1.00 86.44 103 ARG A CA 1
ATOM 829 C C . ARG A 1 103 ? 1.063 -6.730 15.279 1.00 86.44 103 ARG A C 1
ATOM 831 O O . ARG A 1 103 ? 0.063 -6.428 14.638 1.00 86.44 103 ARG A O 1
ATOM 838 N N . GLY A 1 104 ? 2.140 -7.295 14.738 1.00 89.62 104 GLY A N 1
ATOM 839 C CA . GLY A 1 104 ? 2.278 -7.508 13.297 1.00 89.62 104 GLY A CA 1
ATOM 840 C C . GLY A 1 104 ? 2.635 -6.244 12.516 1.00 89.62 104 GLY A C 1
ATOM 841 O O . GLY A 1 104 ? 2.372 -6.212 11.318 1.00 89.62 104 GLY A O 1
ATOM 842 N N . ALA A 1 105 ? 3.197 -5.218 13.173 1.00 95.25 105 ALA A N 1
ATOM 843 C CA . ALA A 1 105 ? 3.690 -4.024 12.498 1.00 95.25 105 ALA A CA 1
ATOM 844 C C . ALA A 1 105 ? 4.581 -4.397 11.305 1.00 95.25 105 ALA A C 1
ATOM 846 O O . ALA A 1 105 ? 5.476 -5.240 11.403 1.00 95.25 105 ALA A O 1
ATOM 847 N N . LEU A 1 106 ? 4.298 -3.763 10.175 1.00 97.06 106 LEU A N 1
ATOM 848 C CA . LEU A 1 106 ? 5.035 -3.932 8.936 1.00 97.06 106 LEU A CA 1
ATOM 849 C C . LEU A 1 106 ? 6.372 -3.190 9.032 1.00 97.06 106 LEU A C 1
ATOM 851 O O . LEU A 1 106 ? 6.438 -2.137 9.673 1.00 97.06 106 LEU A O 1
ATOM 855 N N . PRO A 1 107 ? 7.432 -3.678 8.370 1.00 96.38 107 PRO A N 1
ATOM 856 C CA . PRO A 1 107 ? 8.637 -2.876 8.209 1.00 96.38 107 PRO A CA 1
ATOM 857 C C . PRO A 1 107 ? 8.296 -1.604 7.427 1.00 96.38 107 PRO A C 1
ATOM 859 O O . PRO A 1 107 ? 7.435 -1.641 6.549 1.00 96.38 107 PRO A O 1
ATOM 862 N N . LEU A 1 108 ? 8.974 -0.491 7.722 1.00 96.31 108 LEU A N 1
ATOM 863 C CA . LEU A 1 108 ? 8.942 0.718 6.894 1.00 96.31 108 LEU A CA 1
ATOM 864 C C . LEU A 1 108 ? 10.008 0.602 5.789 1.00 96.31 108 LEU A C 1
ATOM 866 O O . LEU A 1 108 ? 11.130 1.077 5.946 1.00 96.31 108 LEU A O 1
ATOM 870 N N . ASP A 1 109 ? 9.671 -0.077 4.694 1.00 95.50 109 ASP A N 1
ATOM 871 C CA . ASP A 1 109 ? 10.552 -0.329 3.550 1.00 95.50 109 ASP A CA 1
ATOM 872 C C . ASP A 1 109 ? 10.474 0.831 2.549 1.00 95.50 109 ASP A C 1
ATOM 874 O O . ASP A 1 109 ? 9.589 0.903 1.699 1.00 95.50 109 ASP A O 1
ATOM 878 N N . TYR A 1 110 ? 11.419 1.760 2.663 1.00 92.25 110 TYR A N 1
ATOM 879 C CA . TYR A 1 110 ? 11.559 2.911 1.765 1.00 92.25 110 TYR A CA 1
ATOM 880 C C . TYR A 1 110 ? 12.422 2.633 0.530 1.00 92.25 110 TYR A C 1
ATOM 882 O O . TYR A 1 110 ? 12.658 3.544 -0.261 1.00 92.25 110 TYR A O 1
ATOM 890 N N . THR A 1 111 ? 12.916 1.403 0.370 1.00 92.06 111 THR A N 1
ATOM 891 C CA . THR A 1 111 ? 13.768 1.029 -0.765 1.00 92.06 111 THR A CA 1
ATOM 892 C C . THR A 1 111 ? 12.947 0.421 -1.890 1.00 92.06 111 THR A C 1
ATOM 894 O O . THR A 1 111 ? 12.961 0.936 -3.004 1.00 92.06 111 THR A O 1
ATOM 897 N N . ASN A 1 112 ? 12.184 -0.625 -1.573 1.00 93.62 112 ASN A N 1
ATOM 898 C CA . ASN A 1 112 ? 11.436 -1.434 -2.532 1.00 93.62 112 ASN A CA 1
ATOM 899 C C . ASN A 1 112 ? 9.989 -1.689 -2.070 1.00 93.62 112 ASN A C 1
ATOM 901 O O . ASN A 1 112 ? 9.266 -2.471 -2.691 1.00 93.62 112 ASN A O 1
ATOM 905 N N . GLY A 1 113 ? 9.561 -1.055 -0.973 1.00 96.31 113 GLY A N 1
ATOM 906 C CA . GLY A 1 113 ? 8.250 -1.268 -0.377 1.00 96.31 113 GLY A CA 1
ATOM 907 C C . GLY A 1 113 ? 7.126 -0.541 -1.106 1.00 96.31 113 GLY A C 1
ATOM 908 O O . GLY A 1 113 ? 7.224 0.647 -1.412 1.00 96.31 113 GLY A O 1
ATOM 909 N N . LEU A 1 114 ? 6.020 -1.250 -1.326 1.00 97.31 114 LEU A N 1
ATOM 910 C CA . LEU A 1 114 ? 4.746 -0.703 -1.788 1.00 97.31 114 LEU A CA 1
ATOM 911 C C . LEU A 1 114 ? 3.644 -1.105 -0.808 1.00 97.31 114 LEU A C 1
ATOM 913 O O . LEU A 1 114 ? 3.417 -2.291 -0.577 1.00 97.31 114 LEU A O 1
ATOM 917 N N . TYR A 1 115 ? 2.918 -0.127 -0.272 1.00 98.31 115 TYR A N 1
ATOM 918 C CA . TYR A 1 115 ? 1.839 -0.388 0.683 1.00 98.31 115 TYR A CA 1
ATOM 919 C C . TYR A 1 115 ? 0.487 -0.361 -0.021 1.00 98.31 115 TYR A C 1
ATOM 921 O O . TYR A 1 115 ? 0.102 0.645 -0.615 1.00 98.31 115 TYR A O 1
ATOM 929 N N . LEU A 1 116 ? -0.256 -1.459 0.056 1.00 98.50 116 LEU A N 1
ATOM 930 C CA . LEU A 1 116 ? -1.596 -1.578 -0.502 1.00 98.50 116 LEU A CA 1
ATOM 931 C C . LEU A 1 116 ? -2.627 -1.547 0.627 1.00 98.50 116 LEU A C 1
ATOM 933 O O . LEU A 1 116 ? -2.784 -2.517 1.366 1.00 98.50 116 LEU A O 1
ATOM 937 N N . VAL A 1 117 ? -3.350 -0.436 0.754 1.00 98.38 117 VAL A N 1
ATOM 938 C CA . VAL A 1 117 ? -4.431 -0.289 1.733 1.00 98.38 117 VAL A CA 1
ATOM 939 C C . VAL A 1 117 ? -5.750 -0.743 1.119 1.00 98.38 117 VAL A C 1
ATOM 941 O O . VAL A 1 117 ? -6.218 -0.186 0.127 1.00 98.38 117 VAL A O 1
ATOM 944 N N . LEU A 1 118 ? -6.377 -1.737 1.737 1.00 97.31 118 LEU A N 1
ATOM 945 C CA . LEU A 1 118 ? -7.637 -2.318 1.292 1.00 97.31 118 LEU A CA 1
ATOM 946 C C . LEU A 1 118 ? -8.692 -2.087 2.368 1.00 97.31 118 LEU A C 1
ATOM 948 O O . LEU A 1 118 ? -8.621 -2.641 3.469 1.00 97.31 118 LEU A O 1
ATOM 952 N N . THR A 1 119 ? -9.683 -1.255 2.064 1.00 95.81 119 THR A N 1
ATOM 953 C CA . THR A 1 119 ? -10.749 -0.929 3.019 1.00 95.81 119 THR A CA 1
ATOM 954 C C . THR A 1 119 ? -11.941 -1.859 2.848 1.00 95.81 119 THR A C 1
ATOM 956 O O . THR A 1 119 ? -12.402 -2.080 1.732 1.00 95.81 119 THR A O 1
ATOM 959 N N . SER A 1 120 ? -12.456 -2.368 3.964 1.00 94.50 120 SER A N 1
ATOM 960 C CA . SER A 1 120 ? -13.683 -3.172 4.011 1.00 94.50 120 SER A CA 1
ATOM 961 C C . SER A 1 120 ? -14.938 -2.376 3.607 1.00 94.50 120 SER A C 1
ATOM 963 O O . SER A 1 120 ? -14.943 -1.145 3.617 1.00 94.50 120 SER A O 1
ATOM 965 N N . ARG A 1 121 ? -16.024 -3.091 3.273 1.00 91.19 121 ARG A N 1
ATOM 966 C CA . ARG A 1 121 ? -17.287 -2.536 2.734 1.00 91.19 121 ARG A CA 1
ATOM 967 C C . ARG A 1 121 ? -17.951 -1.436 3.558 1.00 91.19 121 ARG A C 1
ATOM 969 O O . ARG A 1 121 ? -18.770 -0.690 3.028 1.00 91.19 121 ARG A O 1
ATOM 976 N N . ASP A 1 122 ? -17.677 -1.396 4.859 1.00 91.88 122 ASP A N 1
ATOM 977 C CA . ASP A 1 122 ? -18.316 -0.483 5.804 1.00 91.88 122 ASP A CA 1
ATOM 978 C C . ASP A 1 122 ? -17.462 0.754 6.117 1.00 91.88 122 ASP A C 1
ATOM 980 O O . ASP A 1 122 ? -17.762 1.496 7.054 1.00 91.88 122 ASP A O 1
ATOM 984 N N . VAL A 1 123 ? -16.413 0.980 5.325 1.00 94.12 123 VAL A N 1
ATOM 985 C CA . VAL A 1 123 ? -15.560 2.166 5.379 1.00 94.12 123 VAL A CA 1
ATOM 986 C C . VAL A 1 123 ? -15.916 3.092 4.219 1.00 94.12 123 VAL A C 1
ATOM 988 O O . VAL A 1 123 ? -15.915 2.693 3.055 1.00 94.12 123 VAL A O 1
ATOM 991 N N . MET A 1 124 ? -16.202 4.346 4.548 1.00 92.06 124 MET A N 1
ATOM 992 C CA . MET A 1 124 ? -16.396 5.435 3.599 1.00 92.06 124 MET A CA 1
ATOM 993 C C . MET A 1 124 ? -15.064 6.146 3.383 1.00 92.06 124 MET A C 1
ATOM 995 O O . MET A 1 124 ? -14.374 6.478 4.347 1.00 92.06 124 MET A O 1
ATOM 999 N N . VAL A 1 125 ? -14.711 6.430 2.134 1.00 92.25 125 VAL A N 1
ATOM 1000 C CA . VAL A 1 125 ? -13.532 7.241 1.810 1.00 92.25 125 VAL A CA 1
ATOM 1001 C C . VAL A 1 125 ? -13.970 8.457 1.007 1.00 92.25 125 VAL A C 1
ATOM 1003 O O . VAL A 1 125 ? -14.807 8.356 0.114 1.00 92.25 125 VAL A O 1
ATOM 1006 N N . GLN A 1 126 ? -13.429 9.624 1.346 1.00 90.56 126 GLN A N 1
ATOM 1007 C CA . GLN A 1 126 ? -13.746 10.875 0.670 1.00 90.56 126 GLN A CA 1
ATOM 1008 C C . GLN A 1 126 ? -13.521 10.758 -0.846 1.00 90.56 126 GLN A C 1
ATOM 1010 O O . GLN A 1 126 ? -12.493 10.249 -1.294 1.00 90.56 126 GLN A O 1
ATOM 1015 N N . ASP A 1 127 ? -14.488 11.260 -1.617 1.00 85.50 127 ASP A N 1
ATOM 1016 C CA . ASP A 1 127 ? -14.539 11.223 -3.086 1.00 85.50 127 ASP A CA 1
ATOM 1017 C C . ASP A 1 127 ? -14.594 9.815 -3.700 1.00 85.50 127 ASP A C 1
ATOM 1019 O O . ASP A 1 127 ? -14.528 9.673 -4.926 1.00 85.50 127 ASP A O 1
ATOM 1023 N N . PHE A 1 128 ? -14.754 8.767 -2.884 1.00 85.00 128 PHE A N 1
ATOM 1024 C CA . PHE A 1 128 ? -15.006 7.428 -3.392 1.00 85.00 128 PHE A CA 1
ATOM 1025 C C . PHE A 1 128 ? -16.292 7.449 -4.214 1.00 85.00 128 PHE A C 1
ATOM 1027 O O . PHE A 1 128 ? -17.356 7.845 -3.740 1.00 85.00 128 PHE A O 1
ATOM 1034 N N . CYS A 1 129 ? -16.166 7.077 -5.486 1.00 75.81 129 CYS A N 1
ATOM 1035 C CA . CYS A 1 129 ? -17.28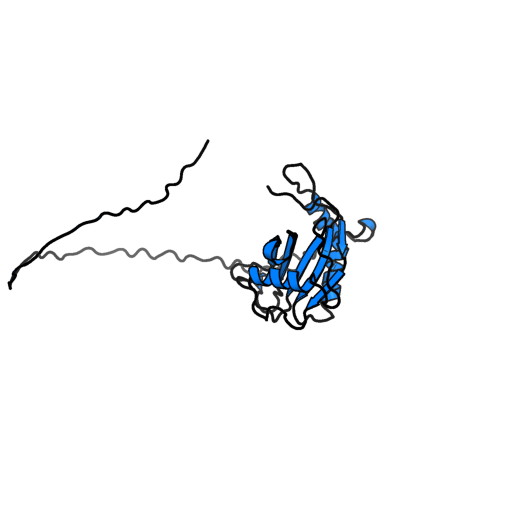4 6.924 -6.417 1.00 75.81 129 CYS A CA 1
ATOM 1036 C C . CYS A 1 129 ? -18.063 8.192 -6.779 1.00 75.81 129 CYS A C 1
ATOM 1038 O O . CYS A 1 129 ? -19.019 8.112 -7.548 1.00 75.81 129 CYS A O 1
ATOM 1040 N N . GLY A 1 130 ? -17.559 9.369 -6.393 1.00 71.94 130 GLY A N 1
ATOM 1041 C CA . GLY A 1 130 ? -18.006 10.665 -6.921 1.00 71.94 130 GLY A CA 1
ATOM 1042 C C . GLY A 1 130 ? -17.671 10.889 -8.406 1.00 71.94 130 GLY A C 1
ATOM 1043 O O . GLY A 1 130 ? -18.115 11.867 -8.996 1.00 71.94 130 GLY A O 1
ATOM 1044 N N . GLY A 1 131 ? -16.908 9.984 -9.032 1.00 64.12 131 GLY A N 1
ATOM 1045 C CA . GLY A 1 131 ? -16.485 10.087 -10.434 1.00 64.12 131 GLY A CA 1
ATOM 1046 C C . GLY A 1 131 ? -15.905 8.798 -11.027 1.00 64.12 131 GLY A C 1
ATOM 1047 O O . GLY A 1 131 ? -14.968 8.866 -11.813 1.00 64.12 131 GLY A O 1
ATOM 1048 N N . SER A 1 132 ? -16.418 7.620 -10.645 1.00 67.12 132 SER A N 1
ATOM 1049 C CA . SER A 1 132 ? -15.858 6.292 -11.008 1.00 67.12 132 SER A CA 1
ATOM 1050 C C . SER A 1 132 ? -14.444 6.010 -10.470 1.00 67.12 132 SER A C 1
ATOM 1052 O O . SER A 1 132 ? -13.728 5.161 -10.995 1.00 67.12 132 SER A O 1
ATOM 1054 N N . VAL A 1 133 ? -14.029 6.714 -9.414 1.00 77.38 133 VAL A N 1
ATOM 1055 C CA . VAL A 1 133 ? -12.757 6.465 -8.725 1.00 77.38 133 VAL A CA 1
ATOM 1056 C C . VAL A 1 133 ? -12.965 5.354 -7.699 1.00 77.38 133 VAL A C 1
ATOM 1058 O O . VAL A 1 133 ? -13.660 5.553 -6.704 1.00 77.38 133 VAL A O 1
ATOM 1061 N N . CYS A 1 134 ? -12.356 4.196 -7.952 1.00 85.25 134 CYS A N 1
ATOM 1062 C CA . CYS A 1 134 ? -12.459 2.997 -7.108 1.00 85.25 134 CYS A CA 1
ATOM 1063 C C . CYS A 1 134 ? -11.222 2.796 -6.208 1.00 85.25 134 CYS A C 1
ATOM 1065 O O . CYS A 1 134 ? -11.129 1.834 -5.448 1.00 85.25 134 CYS A O 1
ATOM 1067 N N . GLY A 1 135 ? -10.251 3.699 -6.335 1.00 91.06 135 GLY A N 1
ATOM 1068 C CA . GLY A 1 135 ? -8.952 3.647 -5.688 1.00 91.06 135 GLY A CA 1
ATOM 1069 C C . GLY A 1 135 ? -8.080 4.822 -6.123 1.00 91.06 135 GLY A C 1
ATOM 1070 O O . GLY A 1 135 ? -8.424 5.556 -7.052 1.00 91.06 135 GLY A O 1
ATOM 1071 N N . PHE A 1 136 ? -6.945 5.009 -5.463 1.00 92.75 136 PHE A N 1
ATOM 1072 C CA . PHE A 1 136 ? -5.916 5.964 -5.877 1.00 92.75 136 PHE A CA 1
ATOM 1073 C C . PHE A 1 136 ? -4.533 5.460 -5.457 1.00 92.75 136 PHE A C 1
ATOM 1075 O O . PHE A 1 136 ? -4.425 4.592 -4.598 1.00 92.75 136 PHE A O 1
ATOM 1082 N N . HIS A 1 137 ? -3.474 6.022 -6.034 1.00 94.12 137 HIS A N 1
ATOM 1083 C CA . HIS A 1 137 ? -2.103 5.827 -5.564 1.00 94.12 137 HIS A CA 1
ATOM 1084 C C . HIS A 1 137 ? -1.467 7.178 -5.242 1.00 94.12 137 HIS A C 1
ATOM 1086 O O . HIS A 1 137 ? -1.841 8.203 -5.818 1.00 94.12 137 HIS A O 1
ATOM 1092 N N . TYR A 1 138 ? -0.546 7.189 -4.286 1.00 94.81 138 TYR A N 1
ATOM 1093 C CA . TYR A 1 138 ? 0.173 8.383 -3.858 1.00 94.81 138 TYR A CA 1
ATOM 1094 C C . TYR A 1 138 ? 1.461 7.987 -3.117 1.00 94.81 138 TYR A C 1
ATOM 1096 O O . TYR A 1 138 ? 1.814 6.811 -3.058 1.00 94.81 138 TYR A O 1
ATOM 1104 N N . PHE A 1 139 ? 2.162 8.961 -2.542 1.00 95.06 139 PHE A N 1
ATOM 1105 C CA . PHE A 1 139 ? 3.315 8.724 -1.674 1.00 95.06 139 PHE A CA 1
ATOM 1106 C C . PHE A 1 139 ? 3.035 9.256 -0.271 1.00 95.06 139 PHE A C 1
ATOM 1108 O O . PHE A 1 139 ? 2.330 10.254 -0.102 1.00 95.06 139 PHE A O 1
ATOM 1115 N N . THR A 1 140 ? 3.561 8.596 0.753 1.00 97.12 140 THR A N 1
ATOM 1116 C CA . THR A 1 140 ? 3.466 9.100 2.126 1.00 97.12 140 THR A CA 1
ATOM 1117 C C . THR A 1 140 ? 4.331 10.341 2.311 1.00 97.12 140 THR A C 1
ATOM 1119 O O . THR A 1 140 ? 5.352 10.522 1.649 1.00 97.12 140 THR A O 1
ATOM 1122 N N . PHE A 1 141 ? 3.946 11.197 3.252 1.00 97.19 141 PHE A N 1
ATOM 1123 C CA . PHE A 1 141 ? 4.789 12.300 3.686 1.00 97.19 141 PHE A CA 1
ATOM 1124 C C . PHE A 1 141 ? 5.736 11.843 4.806 1.00 97.19 141 PHE A C 1
ATOM 1126 O O . PHE A 1 141 ? 5.260 11.267 5.794 1.00 97.19 141 PHE A O 1
ATOM 1133 N N . PRO A 1 142 ? 7.047 12.158 4.726 1.00 96.62 142 PRO A N 1
ATOM 1134 C CA . PRO A 1 142 ? 7.997 11.866 5.800 1.00 96.62 142 PRO A CA 1
ATOM 1135 C C . PRO A 1 142 ? 7.577 12.440 7.154 1.00 96.62 142 PRO A C 1
ATOM 1137 O O . PRO A 1 142 ? 7.790 11.808 8.180 1.00 96.62 142 PRO A O 1
ATOM 1140 N N . SER A 1 143 ? 6.902 13.594 7.168 1.00 97.25 143 SER A N 1
ATOM 1141 C CA . SER A 1 143 ? 6.371 14.210 8.391 1.00 97.25 143 SER A CA 1
ATOM 1142 C C . SER A 1 143 ? 5.256 13.402 9.069 1.00 97.25 143 SER A C 1
ATOM 1144 O O . SER A 1 143 ? 4.988 13.609 10.250 1.00 97.25 143 SER A O 1
ATOM 1146 N N . ILE A 1 144 ? 4.604 12.484 8.348 1.00 96.88 144 ILE A N 1
ATOM 1147 C CA . ILE A 1 144 ? 3.527 11.642 8.877 1.00 96.88 144 ILE A CA 1
ATOM 1148 C C . ILE A 1 144 ? 4.059 10.252 9.218 1.00 96.88 144 ILE A C 1
ATOM 1150 O O . ILE A 1 144 ? 3.929 9.820 10.365 1.00 96.88 144 ILE A O 1
ATOM 1154 N N . VAL A 1 145 ? 4.644 9.568 8.230 1.00 96.81 145 VAL A N 1
ATOM 1155 C CA . VAL A 1 145 ? 5.000 8.138 8.305 1.00 96.81 145 VAL A CA 1
ATOM 1156 C C . VAL A 1 145 ? 6.479 7.921 8.657 1.00 96.81 145 VAL A C 1
ATOM 1158 O O . VAL A 1 145 ? 6.853 6.828 9.060 1.00 96.81 145 VAL A O 1
ATOM 1161 N N . GLY A 1 146 ? 7.322 8.952 8.558 1.00 95.81 146 GLY A N 1
ATOM 1162 C CA . GLY A 1 146 ? 8.769 8.864 8.800 1.00 95.81 146 GLY A CA 1
ATOM 1163 C C . GLY A 1 146 ? 9.602 8.629 7.536 1.00 95.81 146 GLY A C 1
ATOM 1164 O O . GLY A 1 146 ? 10.809 8.842 7.558 1.00 95.81 146 GLY A O 1
ATOM 1165 N N . ALA A 1 147 ? 8.968 8.265 6.418 1.00 96.12 147 ALA A N 1
ATOM 1166 C CA . ALA A 1 147 ? 9.603 8.136 5.108 1.00 96.12 147 ALA A CA 1
ATOM 1167 C C . ALA A 1 147 ? 8.612 8.450 3.975 1.00 96.12 147 ALA A C 1
ATOM 1169 O O . ALA A 1 147 ? 7.393 8.447 4.182 1.00 96.12 147 ALA A O 1
ATOM 1170 N N . THR A 1 148 ? 9.144 8.706 2.778 1.00 95.56 148 THR A N 1
ATOM 1171 C CA . THR A 1 148 ? 8.365 8.745 1.534 1.00 95.56 148 THR A CA 1
ATOM 1172 C C . THR A 1 148 ? 8.332 7.339 0.952 1.00 95.56 148 THR A C 1
ATOM 1174 O O . THR A 1 148 ? 9.348 6.865 0.453 1.00 95.56 148 THR A O 1
ATOM 1177 N N . VAL A 1 149 ? 7.176 6.684 0.999 1.00 95.75 149 VAL A N 1
ATOM 1178 C CA . VAL A 1 149 ? 6.959 5.365 0.395 1.00 95.75 149 VAL A CA 1
ATOM 1179 C C . VAL A 1 149 ? 5.746 5.412 -0.532 1.00 95.75 149 VAL A C 1
ATOM 1181 O O . VAL 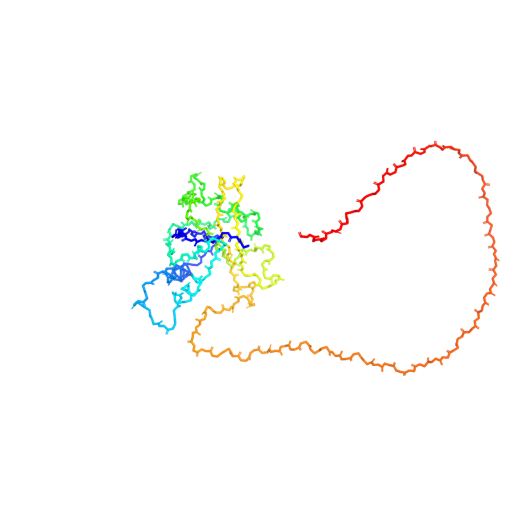A 1 149 ? 4.776 6.120 -0.225 1.00 95.75 149 VAL A O 1
ATOM 1184 N N . PRO A 1 150 ? 5.773 4.717 -1.683 1.00 96.56 150 PRO A N 1
ATOM 1185 C CA . PRO A 1 150 ? 4.600 4.608 -2.532 1.00 96.56 150 PRO A CA 1
ATOM 1186 C C . PRO A 1 150 ? 3.523 3.785 -1.827 1.00 96.56 150 PRO A C 1
ATOM 1188 O O . PRO A 1 150 ? 3.794 2.783 -1.158 1.00 96.56 150 PRO A O 1
ATOM 1191 N N . TYR A 1 151 ? 2.275 4.189 -2.017 1.00 97.69 151 TYR A N 1
ATOM 1192 C CA . TYR A 1 151 ? 1.134 3.405 -1.589 1.00 97.69 151 TYR A CA 1
ATOM 1193 C C . TYR A 1 151 ? -0.016 3.517 -2.580 1.00 97.69 151 TYR A C 1
ATOM 1195 O O . TYR A 1 151 ? -0.162 4.501 -3.312 1.00 97.69 151 TYR A O 1
ATOM 1203 N N . ALA A 1 152 ? -0.864 2.502 -2.571 1.00 97.44 152 ALA A N 1
ATOM 1204 C CA . ALA A 1 152 ? -2.139 2.504 -3.256 1.00 97.44 152 ALA A CA 1
ATOM 1205 C C . ALA A 1 152 ? -3.250 2.189 -2.262 1.00 97.44 152 ALA A C 1
ATOM 1207 O O . ALA A 1 152 ? -3.050 1.481 -1.278 1.00 97.44 152 ALA A O 1
ATOM 1208 N N . TRP A 1 153 ? -4.432 2.718 -2.531 1.00 96.75 153 TRP A N 1
ATOM 1209 C CA . TRP A 1 153 ? -5.650 2.374 -1.826 1.00 96.75 153 TRP A CA 1
ATOM 1210 C C . TRP A 1 153 ? -6.703 1.887 -2.816 1.00 96.75 153 TRP A C 1
ATOM 1212 O O . TRP A 1 153 ? -6.868 2.474 -3.890 1.00 96.75 153 TRP A O 1
ATOM 1222 N N . VAL A 1 154 ? -7.436 0.846 -2.422 1.00 94.38 154 VAL A N 1
ATOM 1223 C CA . VAL A 1 154 ? -8.603 0.329 -3.142 1.00 94.38 154 VAL A CA 1
ATOM 1224 C C . VAL A 1 154 ? -9.774 0.193 -2.170 1.00 94.38 154 VAL A C 1
ATOM 1226 O O . VAL A 1 154 ? -9.643 -0.395 -1.091 1.00 94.38 154 VAL A O 1
ATOM 1229 N N . GLY A 1 155 ? -10.917 0.753 -2.566 1.00 91.62 155 GLY A N 1
ATOM 1230 C CA . GLY A 1 155 ? -12.170 0.664 -1.823 1.00 91.62 155 GLY A CA 1
ATOM 1231 C C . GLY A 1 155 ? -13.022 -0.532 -2.239 1.00 91.62 155 GLY A C 1
ATOM 1232 O O . GLY A 1 155 ? -12.968 -0.983 -3.384 1.00 91.62 155 GLY A O 1
ATOM 1233 N N . ASP A 1 156 ? -13.852 -1.028 -1.324 1.00 89.38 156 ASP A N 1
ATOM 1234 C CA . ASP A 1 156 ? -14.869 -2.033 -1.639 1.00 89.38 156 ASP A CA 1
ATOM 1235 C C . ASP A 1 156 ? -16.027 -1.376 -2.406 1.00 89.38 156 ASP A C 1
ATOM 1237 O O . ASP A 1 156 ? -16.730 -0.499 -1.901 1.00 89.38 156 ASP A O 1
ATOM 1241 N N . SER A 1 157 ? -16.203 -1.782 -3.662 1.00 83.31 157 SER A N 1
ATOM 1242 C CA . SER A 1 157 ? -17.204 -1.214 -4.569 1.00 83.31 157 SER A CA 1
ATOM 1243 C C . SER A 1 157 ? -18.589 -1.854 -4.459 1.00 83.31 157 SER A C 1
ATOM 1245 O O . SER A 1 157 ? -19.535 -1.334 -5.054 1.00 83.31 157 SER A O 1
ATOM 1247 N N . GLY A 1 158 ? -18.733 -2.956 -3.713 1.00 78.06 15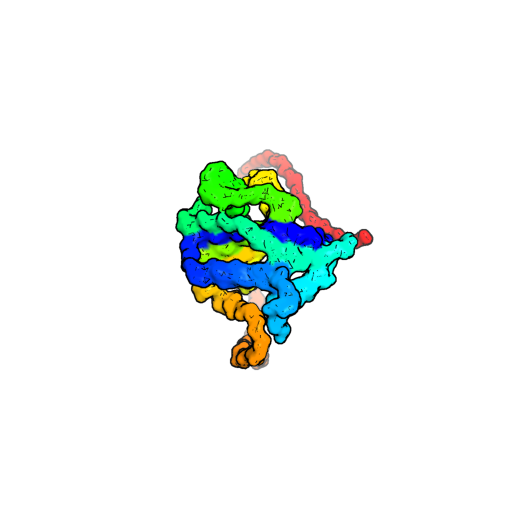8 GLY A N 1
ATOM 1248 C CA . GLY A 1 158 ? -19.907 -3.827 -3.773 1.00 78.06 158 GLY A CA 1
ATOM 1249 C C . GLY A 1 158 ? -21.207 -3.144 -3.355 1.00 78.06 158 GLY A C 1
ATOM 1250 O O . GLY A 1 158 ? -22.257 -3.419 -3.931 1.00 78.06 158 GLY A O 1
ATOM 1251 N N . THR A 1 159 ? -21.148 -2.230 -2.385 1.00 70.19 159 THR A N 1
ATOM 1252 C CA . THR A 1 159 ? -22.327 -1.496 -1.894 1.00 70.19 159 THR A CA 1
ATOM 1253 C C . THR A 1 159 ? -22.358 -0.042 -2.343 1.00 70.19 159 THR A C 1
ATOM 1255 O O . THR A 1 159 ? -23.432 0.511 -2.564 1.00 70.19 159 THR A O 1
ATOM 1258 N N . GLN A 1 160 ? -21.193 0.587 -2.481 1.00 68.69 160 GLN A N 1
ATOM 1259 C CA . GLN A 1 160 ? -21.093 2.035 -2.657 1.00 68.69 160 GLN A CA 1
ATOM 1260 C C . GLN A 1 160 ? -20.998 2.436 -4.142 1.00 68.69 160 GLN A C 1
ATOM 1262 O O . GLN A 1 160 ? -21.232 3.598 -4.474 1.00 68.69 160 GLN A O 1
ATOM 1267 N N . CYS A 1 161 ? -20.632 1.504 -5.043 1.00 74.19 161 CYS A N 1
ATOM 1268 C CA . CYS A 1 161 ? -20.117 1.860 -6.369 1.00 74.19 161 CYS A CA 1
ATOM 1269 C C . CYS A 1 161 ? -20.371 0.822 -7.481 1.00 74.19 161 CYS A C 1
ATOM 1271 O O . CYS A 1 161 ? -19.422 0.212 -7.983 1.00 74.19 161 CYS A O 1
ATOM 1273 N N . PRO A 1 162 ? -21.607 0.671 -7.988 1.00 67.69 162 PRO A N 1
ATOM 1274 C CA . PRO A 1 162 ? -21.894 -0.267 -9.079 1.00 67.69 162 PRO A CA 1
ATOM 1275 C C . PRO A 1 162 ? -21.041 -0.032 -10.339 1.00 67.69 162 PRO A C 1
ATOM 1277 O O . PRO A 1 162 ? -20.641 -0.978 -11.008 1.00 67.69 162 PRO A O 1
ATOM 1280 N N . ALA A 1 163 ? -20.691 1.225 -10.637 1.00 64.56 163 ALA A N 1
ATOM 1281 C CA . ALA A 1 163 ? -19.835 1.578 -11.775 1.00 64.56 163 ALA A CA 1
ATOM 1282 C C . ALA A 1 163 ? -18.388 1.057 -11.651 1.00 64.56 163 ALA A C 1
ATOM 1284 O O . ALA A 1 163 ? -17.707 0.879 -12.662 1.00 64.56 163 ALA A O 1
ATOM 1285 N N . CYS A 1 164 ? -17.932 0.803 -10.422 1.00 64.94 164 CYS A N 1
ATOM 1286 C CA . CYS A 1 164 ? -16.622 0.237 -10.113 1.00 64.94 164 CYS A CA 1
ATOM 1287 C C . CYS A 1 164 ? -16.599 -1.294 -10.180 1.00 64.94 164 CYS A C 1
ATOM 1289 O O . CYS A 1 164 ? -15.518 -1.876 -10.238 1.00 64.94 164 CYS A O 1
ATOM 1291 N N . ALA A 1 165 ? -17.763 -1.951 -10.204 1.00 62.88 165 ALA A N 1
ATOM 1292 C CA . ALA A 1 165 ? -17.881 -3.397 -10.348 1.00 62.88 165 ALA A CA 1
ATOM 1293 C C . ALA A 1 165 ? -17.634 -3.819 -11.809 1.00 62.88 165 ALA A C 1
ATOM 1295 O O . ALA A 1 165 ? -18.513 -4.333 -12.498 1.00 62.88 165 ALA A O 1
ATOM 1296 N N . ARG A 1 166 ? -16.420 -3.575 -12.311 1.00 58.06 166 ARG A N 1
ATOM 1297 C CA . ARG A 1 166 ? -15.932 -4.168 -13.558 1.00 58.06 166 ARG A CA 1
ATOM 1298 C C . ARG A 1 166 ? -15.062 -5.365 -13.200 1.00 58.06 166 ARG A C 1
ATOM 1300 O O . ARG A 1 166 ? -14.101 -5.246 -12.448 1.00 58.06 166 ARG A O 1
ATOM 1307 N N . VAL A 1 167 ? -15.450 -6.529 -13.713 1.00 50.19 167 VAL A N 1
ATOM 1308 C CA . VAL A 1 167 ? -14.749 -7.804 -13.521 1.00 50.19 167 VAL A CA 1
ATOM 1309 C C . VAL A 1 167 ? -13.320 -7.674 -14.075 1.00 50.19 167 VAL A C 1
ATOM 1311 O O . VAL A 1 167 ? -13.172 -7.140 -15.179 1.00 50.19 167 VAL A O 1
ATOM 1314 N N . PRO A 1 168 ? -12.269 -8.152 -13.378 1.00 50.88 168 PRO A N 1
ATOM 1315 C CA . PRO A 1 168 ? -10.961 -8.311 -14.004 1.00 50.88 168 PRO A CA 1
ATOM 1316 C C . PRO A 1 168 ? -11.132 -9.250 -15.198 1.00 50.88 168 PRO A C 1
ATOM 1318 O O . PRO A 1 168 ? -11.676 -10.340 -15.040 1.00 50.88 168 PRO A O 1
ATOM 1321 N N . VAL A 1 169 ? -10.754 -8.769 -16.384 1.00 46.66 169 VAL A N 1
ATOM 1322 C CA . VAL A 1 169 ? -10.932 -9.409 -17.697 1.00 46.66 169 VAL A CA 1
ATOM 1323 C C . VAL A 1 169 ? -10.998 -10.938 -17.594 1.00 46.66 169 VAL A C 1
ATOM 1325 O O . VAL A 1 169 ? -9.985 -11.615 -17.442 1.00 46.66 169 VAL A O 1
ATOM 1328 N N . ARG A 1 170 ? -12.214 -11.488 -17.692 1.00 37.94 170 ARG A N 1
ATOM 1329 C CA . ARG A 1 170 ? -12.412 -12.882 -18.088 1.00 37.94 170 ARG A CA 1
ATOM 1330 C C . ARG A 1 170 ? -12.461 -12.887 -19.604 1.00 37.94 170 ARG A C 1
ATOM 1332 O O . ARG A 1 170 ? -13.369 -12.308 -20.195 1.00 37.94 170 ARG A O 1
ATOM 1339 N N . VAL A 1 171 ? -11.468 -13.502 -20.232 1.00 47.75 171 VAL A N 1
ATOM 1340 C CA . VAL A 1 171 ? -11.478 -13.689 -21.682 1.00 47.75 171 VAL A CA 1
ATOM 1341 C C . VAL A 1 171 ? -12.539 -14.721 -22.044 1.00 47.75 171 VAL A C 1
ATOM 1343 O O . VAL A 1 171 ? -12.594 -15.793 -21.447 1.00 47.75 171 VAL A O 1
ATOM 1346 N N . GLY A 1 172 ? -13.399 -14.359 -22.998 1.00 45.97 172 GLY A N 1
ATOM 1347 C CA . GLY A 1 172 ? -14.437 -15.236 -23.545 1.00 45.97 172 GLY A CA 1
ATOM 1348 C C . GLY A 1 172 ? -15.881 -14.773 -23.349 1.00 45.97 172 GLY A C 1
ATOM 1349 O O . GLY A 1 172 ? -16.782 -15.471 -23.801 1.00 45.97 172 GLY A O 1
ATOM 1350 N N . GLN A 1 173 ? -16.132 -13.616 -22.729 1.00 40.69 173 GLN A N 1
ATOM 1351 C CA . GLN A 1 173 ? -17.479 -13.046 -22.672 1.00 40.69 173 GLN A CA 1
ATOM 1352 C C . GLN A 1 173 ? -17.472 -11.664 -23.319 1.00 40.69 173 GLN A C 1
ATOM 1354 O O . GLN A 1 173 ? -16.908 -10.715 -22.773 1.00 40.69 173 GLN A O 1
ATOM 1359 N N . GLU A 1 174 ? -18.069 -11.581 -24.513 1.00 38.62 174 GLU A N 1
ATOM 1360 C CA . GLU A 1 174 ? -18.429 -10.315 -25.153 1.00 38.62 174 GLU A CA 1
ATOM 1361 C C . GLU A 1 174 ? -19.073 -9.394 -24.105 1.00 38.62 174 GLU A C 1
ATOM 1363 O O . GLU A 1 174 ? -19.881 -9.872 -23.293 1.00 38.62 174 GLU A O 1
ATOM 1368 N N . PRO A 1 175 ? -18.742 -8.092 -24.081 1.00 42.94 175 PRO A N 1
ATOM 1369 C CA . PRO A 1 175 ? -19.453 -7.153 -23.234 1.00 42.94 175 PRO A CA 1
ATOM 1370 C C . PRO A 1 175 ? -20.933 -7.203 -23.622 1.00 42.94 175 PRO A C 1
ATOM 1372 O O . PRO A 1 175 ? -21.328 -6.735 -24.688 1.00 42.94 175 PRO A O 1
ATOM 1375 N N . GLY A 1 176 ? -21.749 -7.817 -22.760 1.00 39.75 176 GLY A N 1
ATOM 1376 C CA . GLY A 1 176 ? -23.190 -7.883 -22.955 1.00 39.75 176 GLY A CA 1
ATOM 1377 C C . GLY A 1 176 ? -23.743 -6.473 -23.183 1.00 39.75 176 GLY A C 1
ATOM 1378 O O . GLY A 1 176 ? -23.238 -5.518 -22.583 1.00 39.75 176 GLY A O 1
ATOM 1379 N N . PRO A 1 177 ? -24.753 -6.308 -24.053 1.00 41.78 177 PRO A N 1
ATOM 1380 C CA . PRO A 1 177 ? -25.208 -4.995 -24.470 1.00 41.78 177 PRO A CA 1
ATOM 1381 C C . PRO A 1 177 ? -25.888 -4.311 -23.287 1.00 41.78 177 PRO A C 1
ATOM 1383 O O . PRO A 1 177 ? -27.064 -4.534 -23.013 1.00 41.78 177 PRO A O 1
ATOM 1386 N N . GLN A 1 178 ? -25.157 -3.465 -22.568 1.00 43.06 178 GLN A N 1
ATOM 1387 C CA . GLN A 1 178 ? -25.760 -2.553 -21.610 1.00 43.06 178 GLN A CA 1
ATOM 1388 C C . GLN A 1 178 ? -25.595 -1.126 -22.094 1.00 43.06 178 GLN A C 1
ATOM 1390 O O . GLN A 1 178 ? -24.568 -0.475 -21.928 1.00 43.06 178 GLN A O 1
ATOM 1395 N N . ALA A 1 179 ? -26.690 -0.720 -22.736 1.00 36.75 179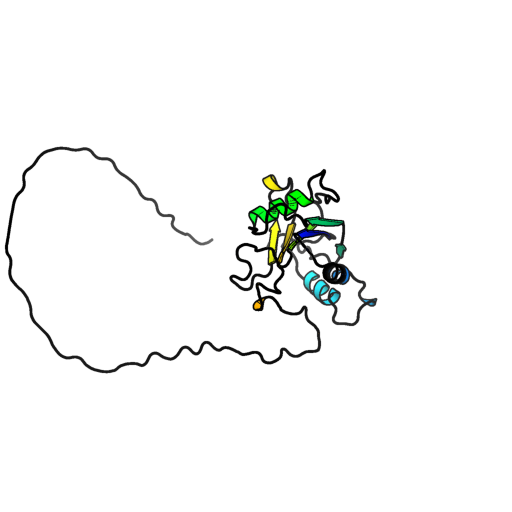 ALA A N 1
ATOM 1396 C CA . ALA A 1 179 ? -27.264 0.608 -22.749 1.00 36.75 179 ALA A CA 1
ATOM 1397 C C . ALA A 1 179 ? -26.244 1.736 -22.896 1.00 36.75 179 ALA A C 1
ATOM 1399 O O . ALA A 1 179 ? -25.852 2.399 -21.936 1.00 36.75 179 ALA A O 1
ATOM 1400 N N . ALA A 1 180 ? -25.958 2.062 -24.156 1.00 34.59 180 ALA A N 1
ATOM 1401 C CA . ALA A 1 180 ? -25.808 3.453 -24.533 1.00 34.59 180 ALA A CA 1
ATOM 1402 C C . ALA A 1 180 ? -27.078 4.204 -24.089 1.00 34.59 180 ALA A C 1
ATOM 1404 O O . ALA A 1 180 ? -28.036 4.357 -24.849 1.00 34.59 180 ALA A O 1
ATOM 1405 N N . ALA A 1 181 ? -27.100 4.672 -22.841 1.00 34.84 181 ALA A N 1
ATOM 1406 C CA . ALA A 1 181 ? -27.946 5.776 -22.432 1.00 34.84 181 ALA A CA 1
ATOM 1407 C C . ALA A 1 181 ? -27.383 7.014 -23.136 1.00 34.84 181 ALA A C 1
ATOM 1409 O O . ALA A 1 181 ? -26.662 7.828 -22.564 1.00 34.84 181 ALA A O 1
ATOM 1410 N N . GLY A 1 182 ? -27.656 7.099 -24.439 1.00 31.17 182 GLY A N 1
ATOM 1411 C CA . GLY A 1 182 ? -27.448 8.301 -25.210 1.00 31.17 182 GLY A CA 1
ATOM 1412 C C . GLY A 1 182 ? -28.229 9.400 -24.517 1.00 31.17 182 GLY A C 1
ATOM 1413 O O . GLY A 1 182 ? -29.458 9.341 -24.434 1.00 31.17 182 GLY A O 1
ATOM 1414 N N . LEU A 1 183 ? -27.508 10.394 -24.007 1.00 31.66 183 LEU A N 1
ATOM 1415 C CA . LEU A 1 183 ? -28.073 11.678 -23.648 1.00 31.66 183 LEU A CA 1
ATOM 1416 C C . LEU A 1 183 ? -28.699 12.254 -24.925 1.00 31.66 183 LEU A C 1
ATOM 1418 O O . LEU A 1 183 ? -28.044 12.933 -25.713 1.00 31.66 183 LEU A O 1
ATOM 1422 N N . ARG A 1 184 ? -29.972 11.930 -25.173 1.00 32.59 184 ARG A N 1
ATOM 1423 C CA . ARG A 1 184 ? -30.778 12.592 -26.194 1.00 32.59 184 ARG A CA 1
ATOM 1424 C C . ARG A 1 184 ? -31.010 14.013 -25.703 1.00 32.59 184 ARG A C 1
ATOM 1426 O O . ARG A 1 184 ? -31.980 14.286 -24.998 1.00 32.59 184 ARG A O 1
ATOM 1433 N N . VAL A 1 185 ? -30.113 14.917 -26.079 1.00 37.81 185 VAL A N 1
ATOM 1434 C CA . VAL A 1 185 ? -30.382 16.352 -26.049 1.00 37.81 185 VAL A CA 1
ATOM 1435 C C . VAL A 1 185 ? -31.589 16.571 -26.957 1.00 37.81 185 VAL A C 1
ATOM 1437 O O . VAL A 1 185 ? -31.502 16.441 -28.177 1.00 37.81 185 VAL A O 1
ATOM 1440 N N . ARG A 1 186 ? -32.758 16.819 -26.358 1.00 33.12 186 ARG A N 1
ATOM 1441 C CA . ARG A 1 186 ? -33.939 17.239 -27.114 1.00 33.12 186 ARG A CA 1
ATOM 1442 C C . ARG A 1 186 ? -33.603 18.591 -27.756 1.00 33.12 186 ARG A C 1
ATOM 1444 O O . ARG A 1 186 ? -33.183 19.489 -27.026 1.00 33.12 186 ARG A O 1
ATOM 1451 N N . PRO A 1 187 ? -33.773 18.777 -29.076 1.00 34.34 187 PRO A N 1
ATOM 1452 C CA . PRO A 1 187 ? -33.570 20.085 -29.673 1.00 34.34 187 PRO A CA 1
ATOM 1453 C C . PRO A 1 187 ? -34.622 21.046 -29.111 1.00 34.34 187 PRO A C 1
ATOM 1455 O O . PRO A 1 187 ? -35.815 20.730 -29.068 1.00 34.34 187 PRO A O 1
ATOM 1458 N N . ALA A 1 188 ? -34.170 22.213 -28.654 1.00 39.09 188 ALA A N 1
ATOM 1459 C CA . ALA A 1 188 ? -35.046 23.290 -28.226 1.00 39.09 188 ALA A CA 1
ATOM 1460 C C . ALA A 1 188 ? -35.979 23.667 -29.387 1.00 39.09 188 ALA A C 1
ATOM 1462 O O . ALA A 1 188 ? -35.523 23.988 -30.488 1.00 39.09 188 ALA A O 1
ATOM 1463 N N . LYS A 1 189 ? -37.295 23.610 -29.152 1.00 38.59 189 LYS A N 1
ATOM 1464 C CA . LYS A 1 189 ? -38.288 24.103 -30.109 1.00 38.59 189 LYS A CA 1
ATOM 1465 C C . LYS A 1 189 ? -38.013 25.587 -30.367 1.00 38.59 189 LYS A C 1
ATOM 1467 O O . LYS A 1 189 ? -38.127 26.405 -29.459 1.00 38.59 189 LYS A O 1
ATOM 1472 N N . ARG A 1 190 ? -37.678 25.934 -31.613 1.00 37.72 190 ARG A N 1
ATOM 1473 C CA . ARG A 1 190 ? -37.733 27.313 -32.113 1.00 37.72 190 ARG A CA 1
ATOM 1474 C C . ARG A 1 190 ? -39.195 27.764 -32.103 1.00 37.72 190 ARG A C 1
ATOM 1476 O O . ARG A 1 190 ? -39.964 27.355 -32.966 1.00 37.72 190 ARG A O 1
ATOM 1483 N N . GLY A 1 191 ? -39.570 28.585 -31.126 1.00 34.41 191 GLY A N 1
ATOM 1484 C CA . GLY A 1 191 ? -40.789 29.388 -31.186 1.00 34.41 191 GLY A CA 1
ATOM 1485 C C . GLY A 1 191 ? -40.576 30.564 -32.140 1.00 34.41 191 GLY A C 1
ATOM 1486 O O . GLY A 1 191 ? -39.587 31.285 -32.022 1.00 34.41 191 GLY A O 1
ATOM 1487 N N . ARG A 1 192 ? -41.469 30.714 -33.119 1.00 35.75 192 ARG A N 1
ATOM 1488 C CA . ARG A 1 192 ? -41.505 31.797 -34.109 1.00 35.75 192 ARG A CA 1
ATOM 1489 C C . ARG A 1 192 ? -42.803 32.582 -33.883 1.00 35.75 192 ARG A C 1
ATOM 1491 O O . ARG A 1 192 ? -43.853 31.953 -33.822 1.00 35.75 192 ARG A O 1
ATOM 1498 N N . GLY A 1 193 ? -42.706 33.911 -33.816 1.00 32.59 193 GLY A N 1
ATOM 1499 C CA . GLY A 1 193 ? -43.824 34.865 -33.697 1.00 32.59 193 GLY A CA 1
ATOM 1500 C C . GLY A 1 193 ? -43.997 35.385 -32.262 1.00 32.59 193 GLY A C 1
ATOM 1501 O O . GLY A 1 193 ? -43.929 34.596 -31.333 1.00 32.59 193 GLY A O 1
ATOM 1502 N N . ASP A 1 194 ? -44.178 36.673 -31.980 1.00 35.25 194 ASP A N 1
ATOM 1503 C CA . ASP A 1 194 ? -44.587 37.775 -32.848 1.00 35.25 194 ASP A CA 1
ATOM 1504 C C . ASP A 1 194 ? -44.122 39.116 -32.241 1.00 35.25 194 ASP A C 1
ATOM 1506 O O . ASP A 1 194 ? -44.077 39.274 -31.020 1.00 35.25 194 ASP A O 1
ATOM 1510 N N . ARG A 1 195 ? -43.723 40.064 -33.096 1.00 38.00 195 ARG A N 1
ATOM 1511 C CA . ARG A 1 195 ? -43.419 41.452 -32.716 1.00 38.00 195 ARG A CA 1
ATOM 1512 C C . ARG A 1 195 ? -44.713 42.238 -32.845 1.00 38.00 195 ARG A C 1
ATOM 1514 O O . ARG A 1 195 ? -45.234 42.270 -33.953 1.00 38.00 195 ARG A O 1
ATOM 1521 N N . ARG A 1 196 ? -45.138 42.944 -31.798 1.00 38.59 196 ARG A N 1
ATOM 1522 C CA . ARG A 1 196 ? -45.928 44.180 -31.905 1.00 38.59 196 ARG A CA 1
ATOM 1523 C 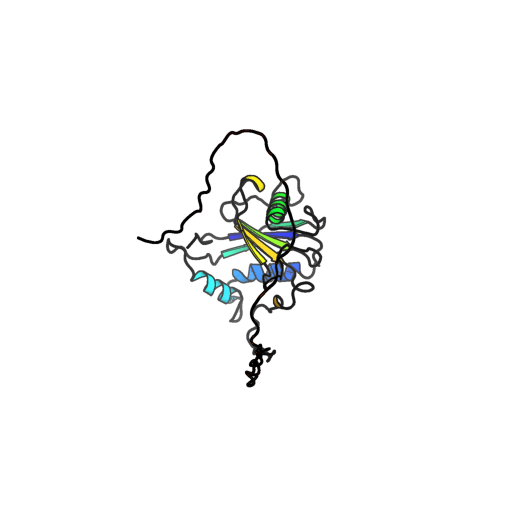C . ARG A 1 196 ? -45.892 44.947 -30.583 1.00 38.59 196 ARG A C 1
ATOM 1525 O O . ARG A 1 196 ? -46.156 44.374 -29.535 1.00 38.59 196 ARG A O 1
ATOM 1532 N N . ASP A 1 197 ? -45.484 46.205 -30.726 1.00 36.62 197 ASP A N 1
ATOM 1533 C CA . ASP A 1 197 ? -45.937 47.411 -30.036 1.00 36.62 197 ASP A CA 1
ATOM 1534 C C . ASP A 1 197 ? -46.057 47.381 -28.506 1.00 36.62 197 ASP A C 1
ATOM 1536 O O . ASP A 1 197 ? -46.994 46.817 -27.962 1.00 36.62 197 ASP A O 1
ATOM 1540 N N . ASP A 1 198 ? -45.190 48.132 -27.816 1.00 38.03 198 ASP A N 1
ATOM 1541 C CA . ASP A 1 198 ? -45.717 49.344 -27.184 1.00 38.03 198 ASP A CA 1
ATOM 1542 C C . ASP A 1 198 ? -44.626 50.379 -26.886 1.00 38.03 198 ASP A C 1
ATOM 1544 O O . ASP A 1 198 ? -43.542 50.097 -26.370 1.00 38.03 198 ASP A O 1
ATOM 1548 N N . GLN A 1 199 ? -44.949 51.606 -27.259 1.00 34.00 199 GLN A N 1
ATOM 1549 C CA . GLN A 1 199 ? -44.134 52.801 -27.202 1.00 34.00 199 GLN A CA 1
ATOM 1550 C C . GLN A 1 199 ? -44.822 53.721 -26.200 1.00 34.00 199 GLN A C 1
ATOM 1552 O O . GLN A 1 199 ? -45.913 54.199 -26.490 1.00 34.00 199 GLN A O 1
ATOM 1557 N N . ARG A 1 200 ? -44.210 54.018 -25.045 1.00 42.25 200 ARG A N 1
ATOM 1558 C CA . ARG A 1 200 ? -44.548 55.239 -24.293 1.00 42.25 200 ARG A CA 1
ATOM 1559 C C . ARG A 1 200 ? -43.458 55.667 -23.316 1.00 42.25 200 ARG A C 1
ATOM 1561 O O . ARG A 1 200 ? -43.173 55.025 -22.311 1.00 42.25 200 ARG A O 1
ATOM 1568 N N . ASP A 1 201 ? -42.885 56.807 -23.672 1.00 36.56 201 ASP A N 1
ATOM 1569 C CA . ASP A 1 201 ? -41.985 57.647 -22.902 1.00 36.56 201 ASP A CA 1
ATOM 1570 C C . ASP A 1 201 ? -42.685 58.367 -21.732 1.00 36.56 201 ASP A C 1
ATOM 1572 O O . ASP A 1 201 ? -43.816 58.833 -21.850 1.00 36.56 201 ASP A O 1
ATOM 1576 N N . ARG A 1 202 ? -41.900 58.518 -20.654 1.00 38.25 202 ARG A N 1
ATOM 1577 C CA . ARG A 1 202 ? -41.688 59.699 -19.786 1.00 38.25 202 ARG A CA 1
ATOM 1578 C C . ARG A 1 202 ? -42.881 60.464 -19.180 1.00 38.25 202 ARG A C 1
ATOM 1580 O O . ARG A 1 202 ? -43.601 61.180 -19.861 1.00 38.25 202 ARG A O 1
ATOM 1587 N N . ALA A 1 203 ? -42.853 60.523 -17.840 1.00 32.34 203 ALA A N 1
ATOM 1588 C CA . ALA A 1 203 ? -42.560 61.719 -17.017 1.00 32.34 203 ALA A CA 1
ATOM 1589 C C . ALA A 1 203 ? -43.537 61.920 -15.843 1.00 32.34 203 ALA A C 1
ATOM 1591 O O . ALA A 1 203 ? -44.709 62.198 -16.068 1.00 32.34 203 ALA A O 1
ATOM 1592 N N . ARG A 1 204 ? -43.021 61.949 -14.600 1.00 37.62 204 ARG A N 1
ATOM 1593 C CA . ARG A 1 204 ? -43.156 63.104 -13.684 1.00 37.62 204 ARG A CA 1
ATOM 1594 C C . ARG A 1 204 ? -42.335 62.936 -12.402 1.00 37.62 204 ARG A C 1
ATOM 1596 O O . ARG A 1 204 ? -42.176 61.841 -11.883 1.00 37.62 204 ARG A O 1
ATOM 1603 N N . ALA A 1 205 ? -41.822 64.072 -11.943 1.00 32.78 205 ALA A N 1
ATOM 1604 C CA . ALA A 1 205 ? -40.979 64.297 -10.776 1.00 32.78 205 ALA A CA 1
ATOM 1605 C C . ALA A 1 205 ? -41.791 64.580 -9.494 1.00 32.78 205 ALA A C 1
ATOM 1607 O O . ALA A 1 205 ? -42.945 65.000 -9.591 1.00 32.78 205 ALA A O 1
ATOM 1608 N N . GLY A 1 206 ? -41.150 64.477 -8.318 1.00 29.64 206 GLY A N 1
ATOM 1609 C CA . GLY A 1 206 ? -41.611 65.140 -7.086 1.00 29.64 206 GLY A CA 1
ATOM 1610 C C . GLY A 1 206 ? -40.952 64.685 -5.768 1.00 29.64 206 GLY A C 1
ATOM 1611 O O . GLY A 1 206 ? -41.081 63.524 -5.407 1.00 29.64 206 GLY A O 1
ATOM 1612 N N . GLY A 1 207 ? -40.345 65.642 -5.039 1.00 30.16 207 GLY A N 1
ATOM 1613 C CA . GLY A 1 207 ? -40.061 65.638 -3.580 1.00 30.16 207 GLY A CA 1
ATOM 1614 C C . GLY A 1 207 ? -38.674 65.116 -3.171 1.00 30.16 207 GLY A C 1
ATOM 1615 O O . GLY A 1 207 ? -38.428 63.927 -3.287 1.00 30.16 207 GLY A O 1
ATOM 1616 N N . GLY A 1 208 ? -37.675 65.940 -2.811 1.00 30.70 208 GLY A N 1
ATOM 1617 C CA . GLY A 1 208 ? -37.533 66.729 -1.562 1.00 30.70 208 GLY A CA 1
ATOM 1618 C C . GLY A 1 208 ? -36.546 65.980 -0.635 1.00 30.70 208 GLY A C 1
ATOM 1619 O O . GLY A 1 208 ? -36.713 64.789 -0.447 1.00 30.70 208 GLY A O 1
ATOM 1620 N N . GLY A 1 209 ? -35.444 66.475 -0.068 1.00 30.45 209 GLY A N 1
ATOM 1621 C CA . GLY A 1 209 ? -34.910 67.806 0.193 1.00 30.45 209 GLY A CA 1
ATOM 1622 C C . GLY A 1 209 ? -34.420 67.825 1.651 1.00 30.45 209 GLY A C 1
ATOM 1623 O O . GLY A 1 209 ? -35.274 67.905 2.516 1.00 30.45 209 GLY A O 1
ATOM 1624 N N . GLN A 1 210 ? -33.101 67.716 1.914 1.00 32.91 210 GLN A N 1
ATOM 1625 C CA . GLN A 1 210 ? -32.330 68.384 3.001 1.00 32.91 210 GLN A CA 1
ATOM 1626 C C . GLN A 1 210 ? -30.973 67.706 3.321 1.00 32.91 210 GLN A C 1
ATOM 1628 O O . GLN A 1 210 ? -30.873 66.505 3.548 1.00 32.91 210 GLN A O 1
ATOM 1633 N N . ARG A 1 211 ? -29.924 68.540 3.349 1.00 35.69 211 ARG A N 1
ATOM 1634 C CA . ARG A 1 211 ? -28.592 68.384 3.979 1.00 35.69 211 ARG A CA 1
ATOM 1635 C C . ARG A 1 211 ? -28.482 69.502 5.036 1.00 35.69 211 ARG A C 1
ATOM 1637 O O . ARG A 1 211 ? -29.137 70.525 4.818 1.00 35.69 211 ARG A O 1
ATOM 1644 N N . PRO A 1 212 ? -27.699 69.374 6.129 1.00 46.41 212 PRO A N 1
ATOM 1645 C CA . PRO A 1 212 ? -26.261 69.763 6.145 1.00 46.41 212 PRO A CA 1
ATOM 1646 C C . PRO A 1 212 ? -25.402 68.857 7.087 1.00 46.41 212 PRO A C 1
ATOM 1648 O O . PRO A 1 212 ? -25.954 68.173 7.933 1.00 46.41 212 PRO A O 1
ATOM 1651 N N . ALA A 1 213 ? -24.112 68.553 6.868 1.00 33.38 213 ALA A N 1
ATOM 1652 C CA . ALA A 1 213 ? -22.832 69.301 6.912 1.00 33.38 213 ALA A CA 1
ATOM 1653 C C . ALA A 1 213 ? -21.961 68.936 8.149 1.00 33.38 213 ALA A C 1
ATOM 1655 O O . ALA A 1 213 ? -22.459 68.915 9.267 1.00 33.38 213 ALA A O 1
ATOM 1656 N N . GLY A 1 214 ? -20.656 68.717 7.903 1.00 32.00 214 GLY A N 1
ATOM 1657 C CA . GLY A 1 214 ? -19.542 68.614 8.875 1.00 32.00 214 GLY A CA 1
ATOM 1658 C C . GLY A 1 214 ? -19.085 67.174 9.196 1.00 32.00 214 GLY A C 1
ATOM 1659 O O . GLY A 1 214 ? -19.922 66.326 9.451 1.00 32.00 214 GLY A O 1
ATOM 1660 N N . GLU A 1 215 ? -17.808 66.767 9.218 1.00 32.16 215 GLU A N 1
ATOM 1661 C CA . GLU A 1 215 ? -16.512 67.390 8.913 1.00 32.16 215 GLU A CA 1
ATOM 1662 C C . GLU A 1 215 ? -15.406 66.287 8.823 1.00 32.16 215 GLU A C 1
ATOM 1664 O O . GLU A 1 215 ? -15.442 65.324 9.578 1.00 32.16 215 GLU A O 1
ATOM 1669 N N . ARG A 1 216 ? -14.453 66.465 7.881 1.00 35.25 216 ARG A N 1
ATOM 1670 C CA . ARG A 1 216 ? -13.024 66.022 7.763 1.00 35.25 216 ARG A CA 1
ATOM 1671 C C . ARG A 1 216 ? -12.581 64.554 8.023 1.00 35.25 216 ARG A C 1
ATOM 1673 O O . ARG A 1 216 ? -12.721 64.032 9.112 1.00 35.25 216 ARG A O 1
ATOM 1680 N N . VAL A 1 217 ? -12.039 63.838 7.008 1.00 34.00 217 VAL A N 1
ATOM 1681 C CA . VAL A 1 217 ? -10.603 63.750 6.551 1.00 34.00 217 VAL A CA 1
ATOM 1682 C C . VAL A 1 217 ? -9.780 62.793 7.458 1.00 34.00 217 VAL A C 1
ATOM 1684 O O . VAL A 1 217 ? -9.750 62.998 8.654 1.00 34.00 217 VAL A O 1
ATOM 1687 N N . VAL A 1 218 ? -9.165 61.670 7.027 1.00 35.91 218 VAL A N 1
ATOM 1688 C CA . VAL A 1 218 ? -7.989 61.492 6.136 1.00 35.91 218 VAL A CA 1
ATOM 1689 C C . VAL A 1 218 ? -7.864 60.035 5.614 1.00 35.91 218 VAL A C 1
ATOM 1691 O O . VAL A 1 218 ? -7.963 59.068 6.355 1.00 35.91 218 VAL A O 1
ATOM 1694 N N . ARG A 1 219 ? -7.537 59.946 4.317 1.00 34.19 219 ARG A N 1
ATOM 1695 C CA . ARG A 1 219 ? -6.784 58.957 3.499 1.00 34.19 219 ARG A CA 1
ATOM 1696 C C . ARG A 1 219 ? -6.019 57.782 4.165 1.00 34.19 219 ARG A C 1
ATOM 1698 O O . ARG A 1 219 ? -5.210 58.011 5.053 1.00 34.19 219 ARG A O 1
ATOM 1705 N N . ARG A 1 220 ? -6.005 56.622 3.475 1.00 35.94 220 ARG A N 1
ATOM 1706 C CA . ARG A 1 220 ? -4.851 56.001 2.741 1.00 35.94 220 ARG A CA 1
ATOM 1707 C C . ARG A 1 220 ? -5.305 54.676 2.081 1.00 35.94 220 ARG A C 1
ATOM 1709 O O . ARG A 1 220 ? -5.870 53.831 2.750 1.00 35.94 220 ARG A O 1
ATOM 1716 N N . ARG A 1 221 ? -5.372 54.624 0.740 1.00 35.56 221 ARG A N 1
ATOM 1717 C CA . ARG A 1 221 ? -4.435 53.972 -0.219 1.00 35.56 221 ARG A CA 1
ATOM 1718 C C . ARG A 1 221 ? -4.317 52.439 -0.068 1.00 35.56 221 ARG A C 1
ATOM 1720 O O . ARG A 1 221 ? -3.814 51.974 0.941 1.00 35.56 221 ARG A O 1
ATOM 1727 N N . GLY A 1 222 ? -4.753 51.718 -1.117 1.00 32.88 222 GLY A N 1
ATOM 1728 C CA . GLY A 1 222 ? -4.607 50.262 -1.327 1.00 32.88 222 GLY A CA 1
ATOM 1729 C C . GLY A 1 222 ? -3.166 49.824 -1.671 1.00 32.88 222 GLY A C 1
ATOM 1730 O O . GLY A 1 222 ? -2.257 50.514 -1.213 1.00 32.88 222 GLY A O 1
ATOM 1731 N N . PRO A 1 223 ? -2.902 48.765 -2.482 1.00 47.19 223 PRO A N 1
ATOM 1732 C CA . PRO A 1 223 ? -3.714 48.287 -3.611 1.00 47.19 223 PRO A CA 1
ATOM 1733 C C . PRO A 1 223 ? -3.865 46.754 -3.776 1.00 47.19 223 PRO A C 1
ATOM 1735 O O . PRO A 1 223 ? -3.186 45.936 -3.164 1.00 47.19 223 PRO A O 1
ATOM 1738 N N . HIS A 1 224 ? -4.767 46.415 -4.700 1.00 40.94 224 HIS A N 1
ATOM 1739 C CA . HIS A 1 224 ? -4.919 45.136 -5.389 1.00 40.94 224 HIS A CA 1
ATOM 1740 C C . HIS A 1 224 ? -3.695 44.766 -6.247 1.00 40.94 224 HIS A C 1
ATOM 1742 O O . HIS A 1 224 ? -3.072 45.639 -6.850 1.00 40.94 224 HIS A O 1
ATOM 1748 N N . GLY A 1 225 ? -3.454 43.463 -6.423 1.00 33.94 225 GLY A N 1
ATOM 1749 C CA . GLY A 1 225 ? -2.555 42.921 -7.445 1.00 33.94 225 GLY A CA 1
ATOM 1750 C C . GLY A 1 225 ? -2.972 41.510 -7.864 1.00 33.94 225 GLY A C 1
ATOM 1751 O O . GLY A 1 225 ? -2.763 40.554 -7.127 1.00 33.94 225 GLY A O 1
ATOM 1752 N N . ALA A 1 226 ? -3.589 41.398 -9.041 1.00 35.84 226 ALA A N 1
ATOM 1753 C CA . ALA A 1 226 ? -3.988 40.150 -9.685 1.00 35.84 226 ALA A CA 1
ATOM 1754 C C . ALA A 1 226 ? -2.795 39.475 -10.392 1.00 35.84 226 ALA A C 1
ATOM 1756 O O . ALA A 1 226 ? -2.007 40.142 -11.063 1.00 35.84 226 ALA A O 1
ATOM 1757 N N . CYS A 1 227 ? -2.694 38.147 -10.286 1.00 33.66 227 CYS A N 1
ATOM 1758 C CA . CYS A 1 227 ? -1.687 37.337 -10.973 1.00 33.66 227 CYS A CA 1
ATOM 1759 C C . CYS A 1 227 ? -2.072 37.104 -12.444 1.00 33.66 227 CYS A C 1
ATOM 1761 O O . CYS A 1 227 ? -3.129 36.546 -12.745 1.00 33.66 227 CYS A O 1
ATOM 1763 N N . ARG A 1 228 ? -1.195 37.528 -13.363 1.00 37.78 228 ARG A N 1
ATOM 1764 C CA . ARG A 1 228 ? -1.276 37.268 -14.806 1.00 37.78 228 ARG A CA 1
ATOM 1765 C C . ARG A 1 228 ? -0.431 36.049 -15.178 1.00 37.78 228 ARG A C 1
ATOM 1767 O O . ARG A 1 228 ? 0.715 35.924 -14.767 1.00 37.78 228 ARG A O 1
ATOM 1774 N N . ASN A 1 229 ? -1.017 35.217 -16.030 1.00 37.53 229 ASN A N 1
ATOM 1775 C CA . ASN A 1 229 ? -0.424 34.073 -16.715 1.00 37.53 229 ASN A CA 1
ATOM 1776 C C . ASN A 1 229 ? 0.571 34.534 -17.802 1.00 37.53 229 ASN A C 1
ATOM 1778 O O . ASN A 1 229 ? 0.250 35.454 -18.561 1.00 37.53 229 ASN A O 1
ATOM 1782 N N . ARG A 1 230 ? 1.719 33.859 -17.964 1.00 40.19 230 ARG A N 1
ATOM 1783 C CA . ARG A 1 230 ? 2.529 33.943 -19.194 1.00 40.19 230 ARG A CA 1
ATOM 1784 C C . ARG A 1 230 ? 3.120 32.582 -19.573 1.00 40.19 230 ARG A C 1
ATOM 1786 O O . ARG A 1 230 ? 3.675 31.879 -18.739 1.00 40.19 230 ARG A O 1
ATOM 1793 N N . ARG A 1 231 ? 2.937 32.253 -20.853 1.00 42.38 231 ARG A N 1
ATOM 1794 C CA . ARG A 1 231 ? 3.443 31.096 -21.601 1.00 42.38 231 ARG A CA 1
ATOM 1795 C C . ARG A 1 231 ? 4.837 31.375 -22.187 1.00 42.38 231 ARG A C 1
ATOM 1797 O O . ARG A 1 231 ? 5.110 32.527 -22.508 1.00 42.38 231 ARG A O 1
ATOM 1804 N N . SER A 1 232 ? 5.566 30.278 -22.420 1.00 37.00 232 SER A N 1
ATOM 1805 C CA . SER A 1 232 ? 6.558 30.002 -23.484 1.00 37.00 232 SER A CA 1
ATOM 1806 C C . SER A 1 232 ? 7.829 30.857 -23.570 1.00 37.00 232 SER A C 1
ATOM 1808 O O . SER A 1 232 ? 7.744 32.039 -23.889 1.00 37.00 232 SER A O 1
ATOM 1810 N N . VAL A 1 233 ? 8.996 30.212 -23.423 1.00 46.94 233 VAL A N 1
ATOM 1811 C CA . VAL A 1 233 ? 9.850 29.722 -24.534 1.00 46.94 233 VAL A CA 1
ATOM 1812 C C . VAL A 1 233 ? 10.408 28.364 -24.121 1.00 46.94 233 VAL A C 1
ATOM 1814 O O . VAL A 1 233 ? 10.720 28.231 -22.917 1.00 46.94 233 VAL A O 1
#

pLDDT: mean 75.67, std 25.59, range [29.64, 98.5]